Protein AF-A0A6B2UK46-F1 (afdb_monomer_lite)

pLDDT: mean 79.14, std 13.03, range [40.75, 96.12]

Secondary structure (DSSP, 8-state):
---HHHHHHHHHHHHHHT--S--HHHHHHHHHHHHHHHHHHHHHHHHHHHHS-TTTHHHHHHHHHHHHHHHHHHHHTT-HHHHHHHHHHHHHHHHHHH---SS-HHHHHHHHHHHHHHHHHHHHHSPPTTTT-----HHHHHHHHHHHHHHHHHHHHHTTTSTTHHHHHHHHHHHHHHHHHHHHSS--S--

Radius of gyration: 19.61 Å; chains: 1; bounding box: 44×46×50 Å

Structure (mmCIF, N/CA/C/O backbone):
data_AF-A0A6B2UK46-F1
#
_entry.id   AF-A0A6B2UK46-F1
#
loop_
_atom_site.group_PDB
_atom_site.id
_atom_site.type_symbol
_atom_site.label_atom_id
_atom_site.label_alt_id
_atom_site.label_comp_id
_atom_site.label_asym_id
_atom_site.label_entity_id
_atom_site.label_seq_id
_atom_site.pdbx_PDB_ins_code
_atom_site.Cartn_x
_atom_site.Cartn_y
_atom_site.Cartn_z
_atom_site.occupancy
_atom_site.B_iso_or_equiv
_atom_site.auth_seq_id
_atom_site.auth_comp_id
_atom_site.auth_asym_id
_atom_site.auth_atom_id
_atom_site.pdbx_PDB_model_num
ATOM 1 N N . GLN A 1 1 ? -22.834 8.552 5.751 1.00 53.78 1 GLN A N 1
ATOM 2 C CA . GLN A 1 1 ? -21.661 8.308 6.618 1.00 53.78 1 GLN A CA 1
ATOM 3 C C . GLN A 1 1 ? -20.692 7.397 5.877 1.00 53.78 1 GLN A C 1
ATOM 5 O O . GLN A 1 1 ? -21.186 6.552 5.133 1.00 53.78 1 GLN A O 1
ATOM 10 N N . PRO A 1 2 ? -19.362 7.569 5.995 1.00 56.41 2 PRO A N 1
ATOM 11 C CA . PRO A 1 2 ? -18.418 6.635 5.388 1.00 56.41 2 PRO A CA 1
ATOM 12 C C . PRO A 1 2 ? -18.598 5.254 6.036 1.00 56.41 2 PRO A C 1
ATOM 14 O O . PRO A 1 2 ? -18.245 5.054 7.193 1.00 56.41 2 PRO A O 1
ATOM 17 N N . GLY A 1 3 ? -19.229 4.333 5.306 1.00 78.81 3 GLY A N 1
ATOM 18 C CA . GLY A 1 3 ? -19.495 2.965 5.756 1.00 78.81 3 GLY A CA 1
ATOM 19 C C . GLY A 1 3 ? -18.403 1.984 5.329 1.00 78.81 3 GLY A C 1
ATOM 20 O O . GLY A 1 3 ? -17.397 2.367 4.727 1.00 78.81 3 GLY A O 1
ATOM 21 N N . LEU A 1 4 ? -18.634 0.692 5.574 1.00 83.38 4 LEU A N 1
ATOM 22 C CA . LEU A 1 4 ? -17.722 -0.409 5.221 1.00 83.38 4 LEU A CA 1
ATOM 23 C C . LEU A 1 4 ? -17.276 -0.403 3.745 1.00 83.38 4 LEU A C 1
ATOM 25 O O . LEU A 1 4 ? -16.164 -0.832 3.441 1.00 83.38 4 LEU A O 1
ATOM 29 N N . GLY A 1 5 ? -18.084 0.161 2.839 1.00 85.75 5 GLY A N 1
ATOM 30 C CA . GLY A 1 5 ? -17.724 0.338 1.428 1.00 85.75 5 GLY A CA 1
ATOM 31 C C . GLY A 1 5 ? -16.449 1.161 1.203 1.00 85.75 5 GLY A C 1
ATOM 32 O O . GLY A 1 5 ? -15.694 0.861 0.284 1.00 85.75 5 GLY A O 1
ATOM 33 N N . VAL A 1 6 ? -16.144 2.137 2.068 1.00 88.50 6 VAL A N 1
ATOM 34 C CA . VAL A 1 6 ? -14.893 2.914 1.980 1.00 88.50 6 VAL A CA 1
ATOM 35 C C . VAL A 1 6 ? -13.686 2.038 2.315 1.00 88.50 6 VAL A C 1
ATOM 37 O O . VAL A 1 6 ? -12.663 2.119 1.642 1.00 88.50 6 VAL A O 1
ATOM 40 N N . MET A 1 7 ? -13.803 1.166 3.321 1.00 88.38 7 MET A N 1
ATOM 41 C CA . MET A 1 7 ? -12.724 0.242 3.688 1.00 88.38 7 MET A CA 1
ATOM 42 C C . MET A 1 7 ? -12.476 -0.782 2.579 1.00 88.38 7 MET A C 1
ATOM 44 O O . MET A 1 7 ? -11.325 -1.026 2.228 1.00 88.38 7 MET A O 1
ATOM 48 N N . ALA A 1 8 ? -13.541 -1.312 1.973 1.00 89.56 8 ALA A N 1
ATOM 49 C CA . ALA A 1 8 ? -13.427 -2.195 0.815 1.00 89.56 8 ALA A CA 1
ATOM 50 C C . ALA A 1 8 ? -12.784 -1.489 -0.390 1.00 89.56 8 ALA A C 1
ATOM 52 O O . ALA A 1 8 ? -11.873 -2.034 -1.012 1.00 89.56 8 ALA A O 1
ATOM 53 N N . ALA A 1 9 ? -13.178 -0.246 -0.679 1.00 89.25 9 ALA A N 1
ATOM 54 C CA . ALA A 1 9 ? -12.561 0.544 -1.740 1.00 89.25 9 ALA A CA 1
ATOM 55 C C . ALA A 1 9 ? -11.068 0.808 -1.477 1.00 89.25 9 ALA A C 1
ATOM 57 O O . ALA A 1 9 ? -10.262 0.672 -2.394 1.00 89.25 9 ALA A O 1
ATOM 58 N N . LEU A 1 10 ? -10.680 1.122 -0.235 1.00 89.50 10 LEU A N 1
ATOM 59 C CA . LEU A 1 10 ? -9.274 1.294 0.154 1.00 89.50 10 LEU A CA 1
ATOM 60 C C . LEU A 1 10 ? -8.471 -0.002 0.013 1.00 89.50 10 LEU A C 1
ATOM 62 O O . LEU A 1 10 ? -7.345 0.033 -0.479 1.00 89.50 10 LEU A O 1
ATOM 66 N N . GLY A 1 11 ? -9.050 -1.137 0.412 1.00 87.25 11 GLY A N 1
ATOM 67 C CA . GLY A 1 11 ? -8.445 -2.457 0.232 1.00 87.25 11 GLY A CA 1
ATOM 68 C C . GLY A 1 11 ? -8.170 -2.769 -1.233 1.00 87.25 11 GLY A C 1
ATOM 69 O O . GLY A 1 11 ? -7.059 -3.164 -1.583 1.00 87.25 11 GLY A O 1
ATOM 70 N N . GLY A 1 12 ? -9.153 -2.505 -2.096 1.00 88.56 12 GLY A N 1
ATOM 71 C CA . GLY A 1 12 ? -8.988 -2.604 -3.542 1.00 88.56 12 GLY A CA 1
ATOM 72 C C . GLY A 1 12 ? -7.906 -1.649 -4.055 1.00 88.56 12 GLY A C 1
ATOM 73 O O . GLY A 1 12 ? -6.914 -2.077 -4.628 1.00 88.56 12 GLY A O 1
ATOM 74 N N . LEU A 1 13 ? -8.025 -0.350 -3.794 1.00 90.69 13 LEU A N 1
ATOM 75 C CA . LEU A 1 13 ? -7.064 0.651 -4.268 1.00 90.69 13 LEU A CA 1
ATOM 76 C C . LEU A 1 13 ? -5.613 0.289 -3.916 1.00 90.69 13 LEU A C 1
ATOM 78 O O . LEU A 1 13 ? -4.726 0.351 -4.763 1.00 90.69 13 LEU A O 1
ATOM 82 N N . LEU A 1 14 ? -5.373 -0.118 -2.672 1.00 84.12 14 LEU A N 1
ATOM 83 C CA . LEU A 1 14 ? -4.037 -0.463 -2.208 1.00 84.12 14 LEU A CA 1
ATOM 84 C C . LEU A 1 14 ? -3.528 -1.781 -2.797 1.00 84.12 14 LEU A C 1
ATOM 86 O O . LEU A 1 14 ? -2.337 -1.895 -3.087 1.00 84.12 14 LEU A O 1
ATOM 90 N N . ALA A 1 15 ? -4.402 -2.763 -3.017 1.00 84.94 15 ALA A N 1
ATOM 91 C CA . ALA A 1 15 ? -4.032 -3.965 -3.753 1.00 84.94 15 ALA A CA 1
ATOM 92 C C . ALA A 1 15 ? -3.687 -3.637 -5.217 1.00 84.94 15 ALA A C 1
ATOM 94 O O . ALA A 1 15 ? -2.672 -4.118 -5.708 1.00 84.94 15 ALA A O 1
ATOM 95 N N . ALA A 1 16 ? -4.444 -2.754 -5.877 1.00 84.81 16 ALA A N 1
ATOM 96 C CA . ALA A 1 16 ? -4.150 -2.301 -7.239 1.00 84.81 16 ALA A CA 1
ATOM 97 C C . ALA A 1 16 ? -2.796 -1.579 -7.336 1.00 84.81 16 ALA A C 1
ATOM 99 O O . ALA A 1 16 ? -2.034 -1.828 -8.262 1.00 84.81 16 ALA A O 1
ATOM 100 N N . ILE A 1 17 ? -2.459 -0.723 -6.364 1.00 81.88 17 ILE A N 1
ATOM 101 C CA . ILE A 1 17 ? -1.157 -0.031 -6.316 1.00 81.88 17 ILE A CA 1
ATOM 102 C C . ILE A 1 17 ? 0.006 -1.024 -6.172 1.00 81.88 17 ILE A C 1
ATOM 104 O O . ILE A 1 17 ? 1.080 -0.814 -6.734 1.00 81.88 17 ILE A O 1
ATOM 108 N N . ASN A 1 18 ? -0.204 -2.113 -5.430 1.00 79.94 18 ASN A N 1
ATOM 109 C CA . ASN A 1 18 ? 0.791 -3.171 -5.262 1.00 79.94 18 ASN A CA 1
ATOM 110 C C . ASN A 1 18 ? 0.834 -4.153 -6.449 1.00 79.94 18 ASN A C 1
ATOM 112 O O . ASN A 1 18 ? 1.706 -5.029 -6.493 1.00 79.94 18 ASN A O 1
ATOM 116 N N . ASP A 1 19 ? -0.071 -4.022 -7.422 1.00 77.69 19 ASP A N 1
ATOM 117 C CA . ASP A 1 19 ? -0.130 -4.907 -8.576 1.00 77.69 19 ASP A CA 1
ATOM 118 C C . ASP A 1 19 ? 0.968 -4.570 -9.595 1.00 77.69 19 ASP A C 1
ATOM 120 O O . ASP A 1 19 ? 0.824 -3.710 -10.461 1.00 77.69 19 ASP A O 1
ATOM 124 N N . ARG A 1 20 ? 2.115 -5.249 -9.472 1.00 69.56 20 ARG A N 1
ATOM 125 C CA . ARG A 1 20 ? 3.230 -5.140 -10.424 1.00 69.56 20 ARG A CA 1
ATOM 126 C C . ARG A 1 20 ? 3.163 -6.250 -11.493 1.00 69.56 20 ARG A C 1
ATOM 128 O O . ARG A 1 20 ? 2.835 -7.401 -11.151 1.00 69.56 20 ARG A O 1
ATOM 135 N N . PRO A 1 21 ? 3.523 -5.953 -12.761 1.00 60.16 21 PRO A N 1
ATOM 136 C CA . PRO A 1 21 ? 3.598 -6.955 -13.825 1.00 60.16 21 PRO A CA 1
ATOM 137 C C . PRO A 1 21 ? 4.622 -8.047 -13.475 1.00 60.16 21 PRO A C 1
ATOM 139 O O . PRO A 1 21 ? 5.703 -7.769 -12.955 1.00 60.16 21 PRO A O 1
ATOM 142 N N . GLY A 1 22 ? 4.255 -9.312 -13.694 1.00 60.97 22 GLY A N 1
ATOM 143 C CA . GLY A 1 22 ? 5.059 -10.475 -13.314 1.00 60.97 22 GLY A CA 1
ATOM 144 C C . GLY A 1 22 ? 4.260 -11.781 -13.315 1.00 60.97 22 GLY A C 1
ATOM 145 O O . GLY A 1 22 ? 3.040 -11.780 -13.478 1.00 60.97 22 GLY A O 1
ATOM 146 N N . SER A 1 23 ? 4.949 -12.910 -13.121 1.00 58.78 23 SER A N 1
ATOM 147 C CA . SER A 1 23 ? 4.332 -14.245 -13.170 1.00 58.78 23 SER A CA 1
ATOM 148 C C . SER A 1 23 ? 3.193 -14.423 -12.149 1.00 58.78 23 SER A C 1
ATOM 150 O O . SER A 1 23 ? 3.275 -13.941 -11.016 1.00 58.78 23 SER A O 1
ATOM 152 N N . ARG A 1 24 ? 2.164 -15.215 -12.487 1.00 59.91 24 ARG A N 1
ATOM 153 C CA . ARG A 1 24 ? 1.040 -15.533 -11.576 1.00 59.91 24 ARG A CA 1
ATOM 154 C C . ARG A 1 24 ? 1.484 -16.104 -10.220 1.00 59.91 24 ARG A C 1
ATOM 156 O O . ARG A 1 24 ? 0.820 -15.892 -9.212 1.00 59.91 24 ARG A O 1
ATOM 163 N N . ARG A 1 25 ? 2.616 -16.818 -10.167 1.00 59.31 25 ARG A N 1
ATOM 164 C CA . ARG A 1 25 ? 3.148 -17.382 -8.912 1.00 59.31 25 ARG A CA 1
ATOM 165 C C . ARG A 1 25 ? 3.714 -16.317 -7.979 1.00 59.31 25 ARG A C 1
ATOM 167 O O . ARG A 1 25 ? 3.556 -16.426 -6.768 1.00 59.31 25 ARG A O 1
ATOM 174 N N . THR A 1 26 ? 4.354 -15.288 -8.527 1.00 64.50 26 THR A N 1
ATOM 175 C CA . THR A 1 26 ? 4.891 -14.177 -7.732 1.00 64.50 26 THR A CA 1
ATOM 176 C C . THR A 1 26 ? 3.808 -13.163 -7.367 1.00 64.50 26 THR A C 1
ATOM 178 O O . THR A 1 26 ? 3.943 -12.489 -6.350 1.00 64.50 26 THR A O 1
ATOM 181 N N . ALA A 1 27 ? 2.710 -13.109 -8.128 1.00 66.62 27 ALA A N 1
ATOM 182 C CA . ALA A 1 27 ? 1.539 -12.278 -7.853 1.00 66.62 27 ALA A CA 1
ATOM 183 C C . ALA A 1 27 ? 0.930 -12.525 -6.465 1.00 66.62 27 ALA A C 1
ATOM 185 O O . ALA A 1 27 ? 0.684 -11.573 -5.732 1.00 66.62 27 ALA A O 1
ATOM 186 N N . GLY A 1 28 ? 0.740 -13.792 -6.077 1.00 69.31 28 GLY A N 1
ATOM 187 C CA . GLY A 1 28 ? 0.096 -14.145 -4.806 1.00 69.31 28 GLY A CA 1
ATOM 188 C C . GLY A 1 28 ? 0.853 -13.633 -3.578 1.00 69.31 28 GLY A C 1
ATOM 189 O O . GLY A 1 28 ? 0.259 -13.010 -2.705 1.00 69.31 28 GLY A O 1
ATOM 190 N N . LEU A 1 29 ? 2.175 -13.821 -3.538 1.00 70.12 29 LEU A N 1
ATOM 191 C CA . LEU A 1 29 ? 3.022 -13.302 -2.457 1.00 70.12 29 LEU A CA 1
ATOM 192 C C . LEU A 1 29 ? 3.134 -11.771 -2.491 1.00 70.12 29 LEU A C 1
ATOM 194 O O . LEU A 1 29 ? 3.110 -11.14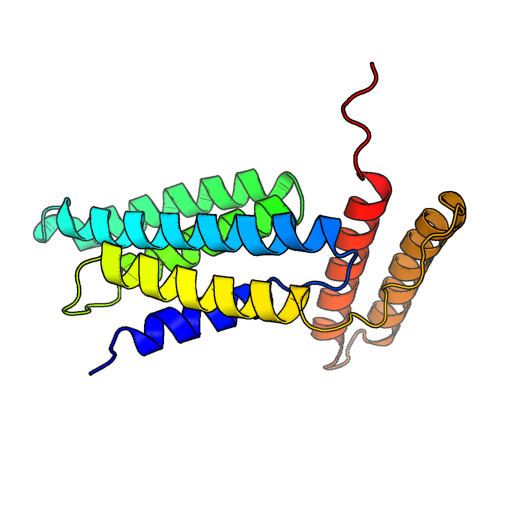0 -1.441 1.00 70.12 29 LEU A O 1
ATOM 198 N N . ARG A 1 30 ? 3.214 -11.167 -3.683 1.00 70.75 30 ARG A N 1
ATOM 199 C CA . ARG A 1 30 ? 3.360 -9.709 -3.845 1.00 70.75 30 ARG A CA 1
ATOM 200 C C . ARG A 1 30 ? 2.100 -8.919 -3.525 1.00 70.75 30 ARG A C 1
ATOM 202 O O . ARG A 1 30 ? 2.217 -7.799 -3.060 1.00 70.75 30 ARG A O 1
ATOM 209 N N . LEU A 1 31 ? 0.923 -9.480 -3.779 1.00 76.50 31 LEU A N 1
ATOM 210 C CA . LEU A 1 31 ? -0.361 -8.838 -3.487 1.00 76.50 31 LEU A CA 1
ATOM 211 C C . LEU A 1 31 ? -0.902 -9.255 -2.123 1.00 76.50 31 LEU A C 1
ATOM 213 O O . LEU A 1 31 ? -1.352 -8.419 -1.344 1.00 76.50 31 LEU A O 1
ATOM 217 N N . GLY A 1 32 ? -0.838 -10.553 -1.824 1.00 78.81 32 GLY A N 1
ATOM 218 C CA . GLY A 1 32 ? -1.395 -11.122 -0.604 1.00 78.81 32 GLY A CA 1
ATOM 219 C C . GLY A 1 32 ? -0.635 -10.690 0.643 1.00 78.81 32 GLY A C 1
ATOM 220 O O . GLY A 1 32 ? -1.269 -10.338 1.634 1.00 78.81 32 GLY A O 1
ATOM 221 N N . ALA A 1 33 ? 0.703 -10.657 0.607 1.00 83.25 33 ALA A N 1
ATOM 222 C CA . ALA A 1 33 ? 1.472 -10.292 1.796 1.00 83.25 33 ALA A CA 1
ATOM 223 C C . ALA A 1 33 ? 1.244 -8.826 2.215 1.00 83.25 33 ALA A C 1
ATOM 225 O O . ALA A 1 33 ? 0.907 -8.616 3.381 1.00 83.25 33 ALA A O 1
ATOM 226 N N . PRO A 1 34 ? 1.303 -7.817 1.318 1.00 82.81 34 PRO A N 1
ATOM 227 C CA . PRO A 1 34 ? 0.924 -6.451 1.675 1.00 82.81 34 PRO A CA 1
ATOM 228 C C . PRO A 1 34 ? -0.544 -6.329 2.090 1.00 82.81 34 PRO A C 1
ATOM 230 O O . PRO A 1 34 ? -0.838 -5.610 3.039 1.00 82.81 34 PRO A O 1
ATOM 233 N N . ALA A 1 35 ? -1.475 -7.047 1.453 1.00 85.62 35 ALA A N 1
ATOM 234 C CA . ALA A 1 35 ? -2.888 -7.007 1.840 1.00 85.62 35 ALA A CA 1
ATOM 235 C C . ALA A 1 35 ? -3.126 -7.522 3.275 1.00 85.62 35 ALA A C 1
ATOM 237 O O . ALA A 1 35 ? -3.831 -6.883 4.062 1.00 85.62 35 ALA A O 1
ATOM 238 N N . LEU A 1 36 ? -2.496 -8.640 3.648 1.00 85.50 36 LEU A N 1
ATOM 239 C CA . LEU A 1 36 ? -2.539 -9.166 5.016 1.00 85.50 36 LEU A CA 1
ATOM 240 C C . LEU A 1 36 ? -1.871 -8.201 5.996 1.00 85.50 36 LEU A C 1
ATOM 242 O O . LEU A 1 36 ? -2.440 -7.886 7.038 1.00 85.50 36 LEU A O 1
ATOM 246 N N . ALA A 1 37 ? -0.711 -7.664 5.624 1.00 86.25 37 ALA A N 1
ATOM 247 C CA . ALA A 1 37 ? 0.009 -6.688 6.424 1.00 86.25 37 ALA A CA 1
ATOM 248 C C . ALA A 1 37 ? -0.818 -5.410 6.662 1.00 86.25 37 ALA A C 1
ATOM 250 O O . ALA A 1 37 ? -0.886 -4.915 7.784 1.00 86.25 37 ALA A O 1
ATOM 251 N N . GLY A 1 38 ? -1.525 -4.926 5.639 1.00 85.12 38 GLY A N 1
ATOM 252 C CA . GLY A 1 38 ? -2.462 -3.811 5.750 1.00 85.12 38 GLY A CA 1
ATOM 253 C C . GLY A 1 38 ? -3.663 -4.121 6.649 1.00 85.12 38 GLY A C 1
ATOM 254 O O . GLY A 1 38 ? -4.123 -3.270 7.403 1.00 85.12 38 GLY A O 1
ATOM 255 N N . THR A 1 39 ? -4.143 -5.363 6.641 1.00 87.12 39 THR A N 1
ATOM 256 C CA . THR A 1 39 ? -5.205 -5.803 7.558 1.00 87.12 39 THR A CA 1
ATOM 257 C C . THR A 1 39 ? -4.710 -5.782 9.009 1.00 87.12 39 THR A C 1
ATOM 259 O O . THR A 1 39 ? -5.398 -5.267 9.892 1.00 87.12 39 THR A O 1
ATOM 262 N N . CYS A 1 40 ? -3.487 -6.266 9.256 1.00 87.50 40 CYS A N 1
ATOM 263 C CA . CYS A 1 40 ? -2.841 -6.198 10.567 1.00 87.50 40 CYS A CA 1
ATOM 264 C C . CYS A 1 40 ? -2.606 -4.754 11.022 1.00 87.50 40 CYS A C 1
ATOM 266 O O . CYS A 1 40 ? -2.918 -4.431 12.164 1.00 87.50 40 CYS A O 1
ATOM 268 N N . GLY A 1 41 ? -2.107 -3.878 10.145 1.00 86.88 41 GLY A N 1
ATOM 269 C CA . GLY A 1 41 ? -1.915 -2.462 10.459 1.00 86.88 41 GLY A CA 1
ATOM 270 C C . GLY A 1 41 ? -3.226 -1.790 10.863 1.00 86.88 41 GLY A C 1
ATOM 271 O O . GLY A 1 41 ? -3.291 -1.123 11.892 1.00 86.88 41 GLY A O 1
ATOM 272 N N . LEU A 1 42 ? -4.314 -2.057 10.139 1.00 88.06 42 LEU A N 1
ATOM 273 C CA . LEU A 1 42 ? -5.629 -1.508 10.468 1.00 88.06 42 LEU A CA 1
ATOM 274 C C . LEU A 1 42 ? -6.129 -1.955 11.853 1.00 88.06 42 LEU A C 1
ATOM 276 O O . LEU A 1 42 ? -6.623 -1.129 12.623 1.00 88.06 42 LEU A O 1
ATOM 280 N N . LEU A 1 43 ? -5.939 -3.233 12.200 1.00 87.38 43 LEU A N 1
ATOM 281 C CA . LEU A 1 43 ? -6.250 -3.762 13.533 1.00 87.38 43 LEU A CA 1
ATOM 282 C C . LEU A 1 43 ? -5.368 -3.148 14.625 1.00 87.38 43 LEU A C 1
ATOM 284 O O . LEU A 1 43 ? -5.881 -2.810 15.688 1.00 87.38 43 LEU A O 1
ATOM 288 N N . LEU A 1 44 ? -4.070 -2.968 14.366 1.00 86.44 44 LEU A N 1
ATOM 289 C CA . LEU A 1 44 ? -3.143 -2.327 15.301 1.00 86.44 44 LEU A CA 1
ATOM 290 C C . LEU A 1 44 ? -3.541 -0.874 15.569 1.00 86.44 44 LEU A C 1
ATOM 292 O O . LEU A 1 44 ? -3.585 -0.462 16.724 1.00 86.44 44 LEU A O 1
ATOM 296 N N . GLY A 1 45 ? -3.888 -0.115 14.528 1.00 85.25 45 GLY A N 1
ATOM 297 C CA . GLY A 1 45 ? -4.326 1.275 14.658 1.00 85.25 45 GLY A CA 1
ATOM 298 C C . GLY A 1 45 ? -5.623 1.408 15.455 1.00 85.25 45 GLY A C 1
ATOM 299 O O . GLY A 1 45 ? -5.707 2.233 16.362 1.00 85.25 45 GLY A O 1
ATOM 300 N N . SER A 1 46 ? -6.617 0.563 15.160 1.00 85.69 46 SER A N 1
ATOM 301 C CA . SER A 1 46 ? -7.890 0.548 15.895 1.00 85.69 46 SER A CA 1
ATOM 302 C C . SER A 1 46 ? -7.764 -0.013 17.318 1.00 85.69 46 SER A C 1
ATOM 304 O O . SER A 1 46 ? -8.488 0.407 18.214 1.00 85.69 46 SER A O 1
ATOM 306 N N . GLY A 1 47 ? -6.848 -0.955 17.550 1.00 81.62 47 GLY A N 1
ATOM 307 C CA . GLY A 1 47 ? -6.548 -1.475 18.883 1.00 81.62 47 GLY A CA 1
ATOM 308 C C . GLY A 1 47 ? -5.800 -0.458 19.743 1.00 81.62 47 GLY A C 1
ATOM 309 O O . GLY A 1 47 ? -6.125 -0.291 20.914 1.00 81.62 47 GLY A O 1
ATOM 310 N N . ALA A 1 48 ? -4.845 0.272 19.163 1.00 81.81 48 ALA A N 1
ATOM 311 C CA . ALA A 1 48 ? -4.090 1.305 19.865 1.00 81.81 48 ALA A CA 1
ATOM 312 C C . ALA A 1 48 ? -5.007 2.410 20.405 1.00 81.81 48 ALA A C 1
ATOM 314 O O . ALA A 1 48 ? -4.839 2.828 21.545 1.00 81.81 48 ALA A O 1
ATOM 315 N N . THR A 1 49 ? -6.009 2.842 19.638 1.00 78.94 49 THR A N 1
ATOM 316 C CA . THR A 1 49 ? -6.991 3.834 20.105 1.00 78.94 49 THR A CA 1
ATOM 317 C C . THR A 1 49 ? -7.944 3.285 21.164 1.00 78.94 49 THR A C 1
ATOM 319 O O . THR A 1 49 ? -8.315 4.023 22.071 1.00 78.94 49 THR A O 1
ATOM 322 N N . ALA A 1 50 ? -8.305 2.000 21.096 1.00 79.38 50 ALA A N 1
ATOM 323 C CA . ALA A 1 50 ? -9.154 1.357 22.099 1.00 79.38 50 ALA A CA 1
ATOM 324 C C . ALA A 1 50 ? -8.436 1.113 23.442 1.00 79.38 50 ALA A C 1
ATOM 326 O O . ALA A 1 50 ? -9.069 1.159 24.494 1.00 79.38 50 ALA A O 1
ATOM 327 N N . LEU A 1 51 ? -7.127 0.840 23.410 1.00 79.38 51 LEU A N 1
ATOM 328 C CA . LEU A 1 51 ? -6.330 0.484 24.590 1.00 79.38 51 LEU A CA 1
ATOM 329 C C . LEU A 1 51 ? -5.662 1.692 25.265 1.00 79.38 51 LEU A C 1
ATOM 331 O O . LEU A 1 51 ? -5.368 1.632 26.458 1.00 79.38 51 LEU A O 1
ATOM 335 N N . LEU A 1 52 ? -5.398 2.781 24.533 1.00 78.06 52 LEU A N 1
ATOM 336 C CA . LEU A 1 52 ? -4.745 3.963 25.098 1.00 78.06 52 LEU A CA 1
ATOM 337 C C . LEU A 1 52 ? -5.728 4.895 25.820 1.00 78.06 52 LEU A C 1
ATOM 339 O O . LEU A 1 52 ? -6.761 5.263 25.252 1.00 78.06 52 LEU A O 1
ATOM 343 N N . PRO A 1 53 ? -5.344 5.419 27.001 1.00 77.56 53 PRO A N 1
ATOM 344 C CA . PRO A 1 53 ? -6.068 6.502 27.654 1.00 77.56 53 PRO A CA 1
ATOM 345 C C . PRO A 1 53 ? -6.206 7.715 26.728 1.00 77.56 53 PRO A C 1
ATOM 347 O O . PRO A 1 53 ? -5.211 8.202 26.189 1.00 77.56 53 PRO A O 1
ATOM 350 N N . HIS A 1 54 ? -7.426 8.240 26.591 1.00 76.25 54 HIS A N 1
ATOM 351 C CA . HIS A 1 54 ? -7.755 9.375 25.715 1.00 76.25 54 HIS A CA 1
ATOM 352 C C . HIS A 1 54 ? -6.850 10.602 25.925 1.00 76.25 54 HIS A C 1
ATOM 354 O O . HIS A 1 54 ? -6.521 11.299 24.971 1.00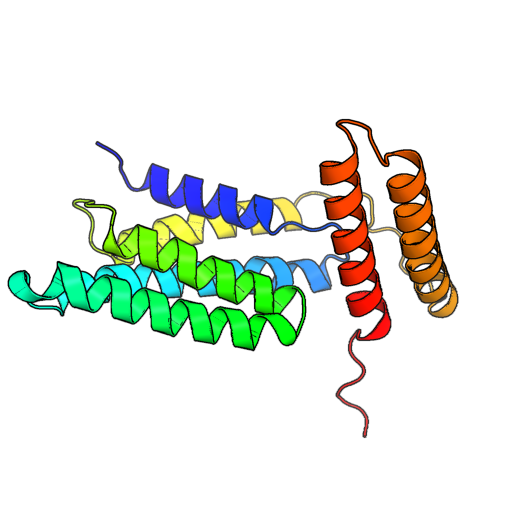 76.25 54 HIS A O 1
ATOM 360 N N . SER A 1 55 ? -6.391 10.837 27.156 1.00 77.44 55 SER A N 1
ATOM 361 C CA . SER A 1 55 ? -5.485 11.937 27.505 1.00 77.44 55 SER A CA 1
ATOM 362 C C . SER A 1 55 ? -4.060 11.774 26.963 1.00 77.44 55 SER A C 1
ATOM 364 O O . SER A 1 55 ? -3.370 12.769 26.757 1.00 77.44 55 SER A O 1
ATOM 366 N N . ALA A 1 56 ? -3.610 10.541 26.718 1.00 77.12 56 ALA A N 1
ATOM 367 C CA . ALA A 1 56 ? -2.248 10.234 26.283 1.00 77.12 56 ALA A CA 1
ATOM 368 C C . ALA A 1 56 ? -2.152 9.884 24.784 1.00 77.12 56 ALA A C 1
ATOM 370 O O . ALA A 1 56 ? -1.052 9.839 24.226 1.00 77.12 56 ALA A O 1
ATOM 371 N N . GLN A 1 57 ? -3.294 9.688 24.114 1.00 79.50 57 GLN A N 1
ATOM 372 C CA . GLN A 1 57 ? -3.383 9.415 22.675 1.00 79.50 57 GLN A CA 1
ATOM 373 C C . GLN A 1 57 ? -2.603 10.411 21.794 1.00 79.50 57 GLN A C 1
ATOM 375 O O . GLN A 1 57 ? -1.878 9.935 20.918 1.00 79.50 57 GLN A O 1
ATOM 380 N N . PRO A 1 58 ? -2.639 11.744 22.022 1.00 80.81 58 PRO A N 1
ATOM 381 C CA . PRO A 1 58 ? -1.935 12.706 21.166 1.00 80.81 58 PRO A CA 1
ATOM 382 C C . PRO A 1 58 ? -0.414 12.517 21.113 1.00 80.81 58 PRO A C 1
ATOM 384 O O . PRO A 1 58 ? 0.210 12.907 20.132 1.00 80.81 58 PRO A O 1
ATOM 387 N N . PHE A 1 59 ? 0.185 11.916 22.144 1.00 84.06 59 PHE A N 1
ATOM 388 C CA . PHE A 1 59 ? 1.634 11.716 22.238 1.00 84.06 59 PHE A CA 1
ATOM 389 C C . PHE A 1 59 ? 2.044 10.279 21.909 1.00 84.06 59 PHE A C 1
ATOM 391 O O . PHE A 1 59 ? 3.035 10.051 21.214 1.00 84.06 59 PHE A O 1
ATOM 398 N N . LEU A 1 60 ? 1.267 9.298 22.371 1.00 83.75 60 LEU A N 1
A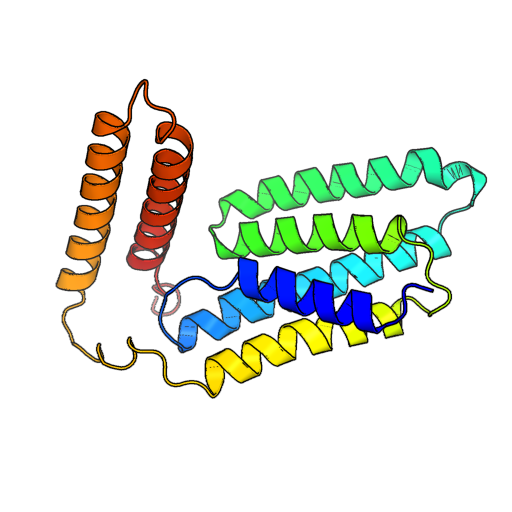TOM 399 C CA . LEU A 1 60 ? 1.590 7.886 22.188 1.00 83.75 60 LEU A CA 1
ATOM 400 C C . LEU A 1 60 ? 1.319 7.393 20.760 1.00 83.75 60 LEU A C 1
ATOM 402 O O . LEU A 1 60 ? 2.086 6.576 20.260 1.00 83.75 60 LEU A O 1
ATOM 406 N N . LEU A 1 61 ? 0.279 7.884 20.075 1.00 84.00 61 LEU A N 1
ATOM 407 C CA . LEU A 1 61 ? -0.011 7.473 18.693 1.00 84.00 61 LEU A CA 1
ATOM 408 C C . LEU A 1 61 ? 1.109 7.866 17.716 1.00 84.00 61 LEU A C 1
ATOM 410 O O . LEU A 1 61 ? 1.585 6.986 16.995 1.00 84.00 61 LEU A O 1
ATOM 414 N N . PRO A 1 62 ? 1.600 9.124 17.705 1.00 86.50 62 PRO A N 1
ATOM 415 C CA . PRO A 1 62 ? 2.766 9.485 16.906 1.00 86.50 62 PRO A CA 1
ATOM 416 C C . PRO A 1 62 ? 4.005 8.670 17.268 1.00 86.50 62 PRO A C 1
ATOM 418 O O . PRO A 1 62 ? 4.742 8.272 16.370 1.00 86.50 62 PRO A O 1
ATOM 421 N N . LEU A 1 63 ? 4.226 8.371 18.554 1.00 86.56 63 LEU A N 1
ATOM 422 C CA . LEU A 1 63 ? 5.357 7.550 18.989 1.00 86.56 63 LEU A CA 1
ATOM 423 C C . LEU A 1 63 ? 5.276 6.129 18.410 1.00 86.56 63 LEU A C 1
ATOM 425 O O . LEU A 1 63 ? 6.246 5.652 17.825 1.00 86.56 63 LEU A O 1
ATOM 429 N N . VAL A 1 64 ? 4.112 5.479 18.505 1.00 86.00 64 VAL A N 1
ATOM 430 C CA . VAL A 1 64 ? 3.867 4.148 17.926 1.00 86.00 64 VAL A CA 1
ATOM 431 C C . VAL A 1 64 ? 4.082 4.171 16.415 1.00 86.00 64 VAL A C 1
ATOM 433 O O . VAL A 1 64 ? 4.813 3.331 15.892 1.00 86.00 64 VAL A O 1
ATOM 436 N N . LEU A 1 65 ? 3.515 5.158 15.715 1.00 86.38 65 LEU A N 1
ATOM 437 C CA . LEU A 1 65 ? 3.701 5.317 14.271 1.00 86.38 65 LEU A CA 1
ATOM 438 C C . LEU A 1 65 ? 5.163 5.581 13.901 1.00 86.38 65 LEU A C 1
ATOM 440 O O . LEU A 1 65 ? 5.620 5.089 12.876 1.00 86.38 65 LEU A O 1
ATOM 444 N N . THR A 1 66 ? 5.911 6.301 14.736 1.00 88.25 66 THR A N 1
ATOM 445 C CA . THR A 1 66 ? 7.340 6.564 14.518 1.00 88.25 66 THR A CA 1
ATOM 446 C C . THR A 1 66 ? 8.157 5.283 14.653 1.00 88.25 66 THR A C 1
ATOM 448 O O . THR A 1 66 ? 8.984 4.990 13.792 1.00 88.25 66 THR A O 1
ATOM 451 N N . VAL A 1 67 ? 7.896 4.476 15.686 1.00 87.12 67 VAL A N 1
ATOM 452 C CA . VAL A 1 67 ? 8.563 3.179 15.879 1.00 87.12 67 VAL A CA 1
ATOM 453 C C . VAL A 1 67 ? 8.233 2.224 14.731 1.00 87.12 67 VAL A C 1
ATOM 455 O O . VAL A 1 67 ? 9.138 1.631 14.149 1.00 87.12 67 VAL A O 1
ATOM 458 N N . LEU A 1 68 ? 6.958 2.122 14.343 1.00 86.06 68 LEU A N 1
ATOM 459 C CA . LEU A 1 68 ? 6.546 1.360 13.160 1.00 86.06 68 LEU A CA 1
ATOM 460 C C . LEU A 1 68 ? 7.196 1.892 11.878 1.00 86.06 68 LEU A C 1
ATOM 462 O O . LEU A 1 68 ? 7.616 1.101 11.039 1.00 86.06 68 LEU A O 1
ATOM 466 N N . GLY A 1 69 ? 7.328 3.214 11.764 1.00 85.06 69 GLY A N 1
ATOM 467 C CA . GLY A 1 69 ? 8.053 3.932 10.719 1.00 85.06 69 GLY A CA 1
ATOM 468 C C . GLY A 1 69 ? 9.476 3.427 10.548 1.00 85.06 69 GLY A C 1
ATOM 469 O O . GLY A 1 69 ? 9.882 3.014 9.462 1.00 85.06 69 GLY A O 1
ATOM 470 N N . LEU A 1 70 ? 10.213 3.417 11.655 1.00 85.25 70 LEU A N 1
ATOM 471 C CA . LEU A 1 70 ? 11.599 2.969 11.711 1.00 85.25 70 LEU A CA 1
ATOM 472 C C . LEU A 1 70 ? 11.729 1.481 11.382 1.00 85.25 70 LEU A C 1
ATOM 474 O O . LEU A 1 70 ? 12.590 1.107 10.588 1.00 85.25 70 LEU A O 1
ATOM 478 N N . LEU A 1 71 ? 10.853 0.636 11.934 1.00 84.69 71 LEU A N 1
ATOM 479 C CA . LEU A 1 71 ? 10.855 -0.802 11.657 1.00 84.69 71 LEU A CA 1
ATOM 480 C C . LEU A 1 71 ? 10.540 -1.094 10.187 1.00 84.69 71 LEU A C 1
ATOM 482 O O . LEU A 1 71 ? 11.244 -1.874 9.553 1.00 84.69 71 LEU A O 1
ATOM 486 N N . ALA A 1 72 ? 9.533 -0.437 9.614 1.00 82.50 72 ALA A N 1
ATOM 487 C CA . ALA A 1 72 ? 9.196 -0.566 8.199 1.00 82.50 72 ALA A CA 1
ATOM 488 C C . ALA A 1 72 ? 10.333 -0.071 7.291 1.00 82.50 72 ALA A C 1
ATOM 490 O O . ALA A 1 72 ? 10.626 -0.701 6.273 1.00 82.50 72 ALA A O 1
ATOM 491 N N . GLY A 1 73 ? 11.004 1.021 7.669 1.00 78.81 73 GLY A N 1
ATOM 492 C CA . GLY A 1 73 ? 12.193 1.520 6.979 1.00 78.81 73 GLY A CA 1
ATOM 493 C C . GLY A 1 73 ? 13.343 0.512 7.006 1.00 78.81 73 GLY A C 1
ATOM 494 O O . GLY A 1 73 ? 13.919 0.216 5.961 1.00 78.81 73 GLY A O 1
ATOM 495 N N . ALA A 1 74 ? 13.621 -0.088 8.166 1.00 82.25 74 ALA A N 1
ATOM 496 C CA . ALA A 1 74 ? 14.635 -1.133 8.305 1.00 82.25 74 ALA A CA 1
ATOM 497 C C . ALA A 1 74 ? 14.294 -2.379 7.469 1.00 82.25 74 ALA A C 1
ATOM 499 O O . ALA A 1 74 ? 15.152 -2.926 6.778 1.00 82.25 74 ALA A O 1
ATOM 500 N N . VAL A 1 75 ? 13.022 -2.793 7.479 1.00 78.19 75 VAL A N 1
ATOM 501 C CA . VAL A 1 75 ? 12.542 -3.955 6.722 1.00 78.19 75 VAL A CA 1
ATOM 502 C C . VAL A 1 75 ? 12.544 -3.697 5.207 1.00 78.19 75 VAL A C 1
ATOM 504 O O . VAL A 1 75 ? 12.729 -4.625 4.422 1.00 78.19 75 VAL A O 1
ATOM 507 N N . SER A 1 76 ? 12.428 -2.441 4.768 1.00 78.94 76 SER A N 1
ATOM 508 C CA . SER A 1 76 ? 12.429 -2.082 3.341 1.00 78.94 76 SER A CA 1
ATOM 509 C C . SER A 1 76 ? 13.739 -2.429 2.622 1.00 78.94 76 SER A C 1
ATOM 511 O O . SER A 1 76 ? 13.727 -2.624 1.409 1.00 78.94 76 SER A O 1
ATOM 513 N N . ALA A 1 77 ? 14.854 -2.577 3.346 1.00 76.44 77 ALA A N 1
ATOM 514 C CA . ALA A 1 77 ? 16.137 -2.985 2.769 1.00 76.44 77 ALA A CA 1
ATOM 515 C C . ALA A 1 77 ? 16.171 -4.457 2.302 1.00 76.44 77 ALA A C 1
ATOM 517 O O . ALA A 1 77 ? 17.054 -4.831 1.534 1.00 76.44 77 ALA A O 1
ATOM 518 N N . LEU A 1 78 ? 15.217 -5.296 2.732 1.00 76.25 78 LEU A N 1
ATOM 519 C CA . LEU A 1 78 ? 15.144 -6.720 2.364 1.00 76.25 78 LEU A CA 1
ATOM 520 C C . LEU A 1 78 ? 14.529 -6.970 0.976 1.00 76.25 78 LEU A C 1
ATOM 522 O O . LEU A 1 78 ? 14.442 -8.118 0.541 1.00 76.25 78 LEU A O 1
ATOM 526 N N . GLY A 1 79 ? 14.102 -5.914 0.283 1.00 75.56 79 GLY A N 1
ATOM 527 C CA . GLY A 1 79 ? 13.634 -5.974 -1.097 1.00 75.56 79 GLY A CA 1
ATOM 528 C C . GLY A 1 79 ? 12.203 -5.462 -1.297 1.00 75.56 79 GLY A C 1
ATOM 529 O O . GLY A 1 79 ? 11.532 -5.045 -0.345 1.00 75.56 79 GLY A O 1
ATOM 530 N N . PRO A 1 80 ? 11.695 -5.517 -2.541 1.00 73.50 80 PRO A N 1
ATOM 531 C CA . PRO A 1 80 ? 10.473 -4.811 -2.933 1.00 73.50 80 PRO A CA 1
ATOM 532 C C . PRO A 1 80 ? 9.216 -5.257 -2.173 1.00 73.50 80 PRO A C 1
ATOM 534 O O . PRO A 1 80 ? 8.363 -4.440 -1.831 1.00 73.50 80 PRO A O 1
ATOM 537 N N . VAL A 1 81 ? 9.108 -6.554 -1.865 1.00 76.56 81 VAL A N 1
ATOM 538 C CA . VAL A 1 81 ? 7.969 -7.112 -1.112 1.00 76.56 81 VAL A CA 1
ATOM 539 C C . VAL A 1 81 ? 7.987 -6.646 0.341 1.00 76.56 81 VAL A C 1
ATOM 541 O O . VAL A 1 81 ? 6.948 -6.278 0.887 1.00 76.56 81 VAL A O 1
ATOM 544 N N . ALA A 1 82 ? 9.169 -6.634 0.957 1.00 78.88 82 ALA A N 1
ATOM 545 C CA . ALA A 1 82 ? 9.354 -6.208 2.337 1.00 78.88 82 ALA A CA 1
ATOM 546 C C . ALA A 1 82 ? 9.038 -4.712 2.502 1.00 78.88 82 ALA A C 1
ATOM 548 O O . ALA A 1 82 ? 8.365 -4.319 3.456 1.00 78.88 82 ALA A O 1
ATOM 549 N N . SER A 1 83 ? 9.427 -3.898 1.516 1.00 80.56 83 SER A N 1
ATOM 550 C CA . SER A 1 83 ? 9.043 -2.487 1.449 1.00 80.56 83 SER A CA 1
ATOM 551 C C . SER A 1 83 ? 7.526 -2.303 1.331 1.00 80.56 83 SER A C 1
ATOM 553 O O . SER A 1 83 ? 6.938 -1.572 2.128 1.00 80.56 83 SER A O 1
ATOM 555 N N . GLY A 1 84 ? 6.874 -3.039 0.419 1.00 83.00 84 GLY A N 1
ATOM 556 C CA . GLY A 1 84 ? 5.416 -3.003 0.260 1.00 83.00 84 GLY A CA 1
ATOM 557 C C . GLY A 1 84 ? 4.672 -3.346 1.553 1.00 83.00 84 GLY A C 1
ATOM 558 O O . GLY A 1 84 ? 3.764 -2.621 1.947 1.00 83.00 84 GLY A O 1
ATOM 559 N N . ILE A 1 85 ? 5.103 -4.392 2.267 1.00 85.75 85 ILE A N 1
ATOM 560 C CA . ILE A 1 85 ? 4.571 -4.769 3.588 1.00 85.75 85 ILE A CA 1
ATOM 561 C C . ILE A 1 85 ? 4.704 -3.611 4.587 1.00 85.75 85 ILE A C 1
ATOM 563 O O . ILE A 1 85 ? 3.726 -3.258 5.246 1.00 85.75 85 ILE A O 1
ATOM 567 N N . GLY A 1 86 ? 5.891 -3.004 4.681 1.00 84.69 86 GLY A N 1
ATOM 568 C CA . GLY A 1 86 ? 6.163 -1.905 5.606 1.00 84.69 86 GLY A CA 1
ATOM 569 C C . GLY A 1 86 ? 5.260 -0.693 5.367 1.00 84.69 86 GLY A C 1
ATOM 570 O O . GLY A 1 86 ? 4.627 -0.196 6.302 1.00 84.69 86 GLY A O 1
ATOM 571 N N . THR A 1 87 ? 5.134 -0.257 4.110 1.00 87.00 87 THR A N 1
ATOM 572 C CA . THR A 1 87 ? 4.229 0.839 3.733 1.00 87.00 87 THR A CA 1
ATOM 573 C C . THR A 1 87 ? 2.778 0.496 4.054 1.00 87.00 87 THR A C 1
ATOM 575 O O . THR A 1 87 ? 2.058 1.332 4.602 1.00 87.00 87 THR A O 1
ATOM 578 N N . GLN A 1 88 ? 2.351 -0.739 3.776 1.00 89.56 88 GLN A N 1
ATOM 579 C CA . GLN A 1 88 ? 0.975 -1.156 4.011 1.00 89.56 88 GLN A CA 1
ATOM 580 C C . GLN A 1 88 ? 0.607 -1.137 5.486 1.00 89.56 88 GLN A C 1
ATOM 582 O O . GLN A 1 88 ? -0.447 -0.603 5.829 1.00 89.56 88 GLN A O 1
ATOM 587 N N . ILE A 1 89 ? 1.481 -1.645 6.357 1.00 89.12 89 ILE A N 1
ATOM 588 C CA . ILE A 1 89 ? 1.273 -1.606 7.807 1.00 89.12 89 ILE A CA 1
ATOM 589 C C . ILE A 1 89 ? 1.178 -0.155 8.279 1.00 89.12 89 ILE A C 1
ATOM 591 O O . ILE A 1 89 ? 0.219 0.193 8.961 1.00 89.12 89 ILE A O 1
ATOM 595 N N . LEU A 1 90 ? 2.121 0.707 7.896 1.00 88.50 90 LEU A N 1
ATOM 596 C CA . LEU A 1 90 ? 2.140 2.113 8.316 1.00 88.50 90 LEU A CA 1
ATOM 597 C C . LEU A 1 90 ? 0.867 2.864 7.931 1.00 88.50 90 LEU A C 1
ATOM 599 O O . LEU A 1 90 ? 0.197 3.440 8.789 1.00 88.50 90 LEU A O 1
ATOM 603 N N . VAL A 1 91 ? 0.526 2.837 6.640 1.00 90.31 91 VAL A N 1
ATOM 604 C CA . VAL A 1 91 ? -0.611 3.583 6.088 1.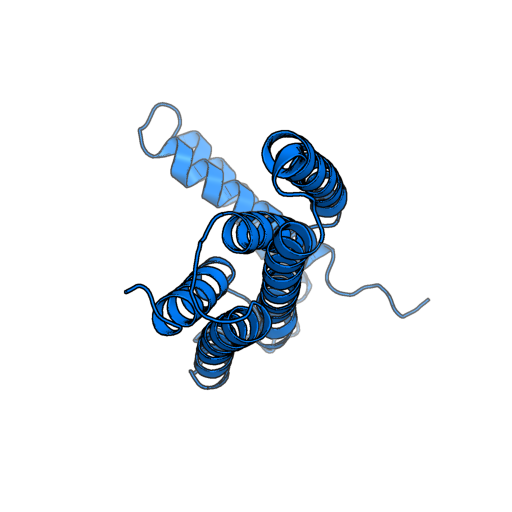00 90.31 91 VAL A CA 1
ATOM 605 C C . VAL A 1 91 ? -1.913 3.110 6.726 1.00 90.31 91 VAL A C 1
ATOM 607 O O . VAL A 1 91 ? -2.724 3.919 7.172 1.00 90.31 91 VAL A O 1
ATOM 610 N N . THR A 1 92 ? -2.110 1.797 6.822 1.00 90.06 92 THR A N 1
ATOM 611 C CA . THR A 1 92 ? -3.344 1.243 7.392 1.00 90.06 92 THR A CA 1
ATOM 612 C C . THR A 1 92 ? -3.425 1.399 8.907 1.00 90.06 92 THR A C 1
ATOM 614 O O . THR A 1 92 ? -4.527 1.594 9.412 1.00 90.06 92 THR A O 1
ATOM 617 N N . THR A 1 93 ? -2.298 1.419 9.629 1.00 90.19 93 THR A N 1
ATOM 618 C CA . THR A 1 93 ? -2.261 1.759 11.065 1.00 90.19 93 THR A CA 1
ATOM 619 C C . THR A 1 93 ? -2.699 3.199 11.292 1.00 90.19 93 THR A C 1
ATOM 621 O O . THR A 1 93 ? -3.553 3.455 12.141 1.00 90.19 93 THR A O 1
ATOM 624 N N . ALA A 1 94 ? -2.190 4.136 10.490 1.00 88.69 94 ALA A N 1
ATOM 625 C CA . ALA A 1 94 ? -2.608 5.533 10.555 1.00 88.69 94 ALA A CA 1
ATOM 626 C C . ALA A 1 94 ? -4.110 5.694 10.252 1.00 88.69 94 ALA A C 1
ATOM 628 O O . ALA A 1 94 ? -4.810 6.396 10.978 1.00 88.69 94 ALA A O 1
ATOM 629 N N . ILE A 1 95 ? -4.636 4.990 9.242 1.00 88.06 95 ILE A N 1
ATOM 630 C CA . ILE A 1 95 ? -6.077 4.978 8.921 1.00 88.06 95 ILE A CA 1
ATOM 631 C C . ILE A 1 95 ? -6.900 4.344 10.056 1.00 88.06 95 ILE A C 1
ATOM 633 O O . ILE A 1 95 ? -7.965 4.847 10.424 1.00 88.06 95 ILE A O 1
ATOM 637 N N . GLY A 1 96 ? -6.424 3.234 10.620 1.00 85.25 96 GLY A N 1
ATOM 638 C CA . GLY A 1 96 ? -7.072 2.519 11.718 1.00 85.25 96 GLY A CA 1
ATOM 639 C C . GLY A 1 96 ? -7.205 3.372 12.977 1.00 85.25 96 GLY A C 1
ATOM 640 O O . GLY A 1 96 ? -8.244 3.313 13.634 1.00 85.25 96 GLY A O 1
ATOM 641 N N . ALA A 1 97 ? -6.188 4.189 13.265 1.00 86.06 97 ALA A N 1
ATOM 642 C CA . ALA A 1 97 ? -6.153 5.089 14.411 1.00 86.06 97 ALA A CA 1
ATOM 643 C C . ALA A 1 97 ? -6.870 6.429 14.170 1.00 86.06 97 ALA A C 1
ATOM 645 O O . ALA A 1 97 ? -7.520 6.950 15.070 1.00 86.06 97 ALA A O 1
ATOM 646 N N . GLY A 1 98 ? -6.748 7.006 12.972 1.00 80.88 98 GLY A N 1
ATOM 647 C CA . GLY A 1 98 ? -7.210 8.368 12.686 1.00 80.88 98 GLY A CA 1
ATOM 648 C C . GLY A 1 98 ? -8.639 8.476 12.162 1.00 80.88 98 GLY A C 1
ATOM 649 O O . GLY A 1 98 ? -9.202 9.566 12.162 1.00 80.88 98 GLY A O 1
ATOM 650 N N . MET A 1 99 ? -9.235 7.377 11.690 1.00 80.31 99 MET A N 1
ATOM 651 C CA . MET A 1 99 ? -10.551 7.415 11.055 1.00 80.31 99 MET A CA 1
ATOM 652 C C . MET A 1 99 ? -11.645 6.954 12.038 1.00 80.31 99 MET A C 1
ATOM 65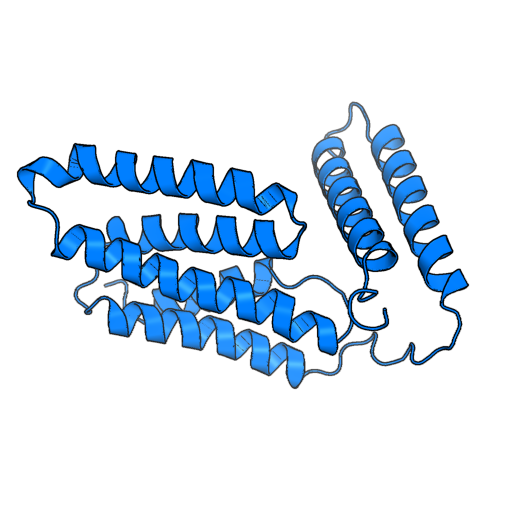4 O O . MET A 1 99 ? -11.703 5.757 12.351 1.00 80.31 99 MET A O 1
ATOM 658 N N . PRO A 1 100 ? -12.519 7.860 12.521 1.00 69.38 100 PRO A N 1
ATOM 659 C CA . PRO A 1 100 ? -13.627 7.503 13.397 1.00 69.38 100 PRO A CA 1
ATOM 660 C C . PRO A 1 100 ? -14.749 6.884 12.558 1.00 69.38 100 PRO A C 1
ATOM 662 O O . PRO A 1 100 ? -15.523 7.587 11.910 1.00 69.38 100 PRO A O 1
ATOM 665 N N . LEU A 1 101 ? -14.820 5.553 12.537 1.00 70.06 101 LEU A N 1
ATOM 666 C CA . LEU A 1 101 ? -15.985 4.834 12.022 1.00 70.06 101 LEU A CA 1
ATOM 667 C C . LEU A 1 101 ? -16.788 4.285 13.201 1.00 70.06 101 LEU A C 1
ATOM 669 O O . LEU A 1 101 ? -16.181 3.860 14.183 1.00 70.06 101 LEU A O 1
ATOM 673 N N . PRO A 1 102 ? -18.126 4.242 13.083 1.00 73.62 102 PRO A N 1
ATOM 674 C CA . PRO A 1 102 ? -18.982 3.624 14.093 1.00 73.62 102 PRO A CA 1
ATOM 675 C C . PRO A 1 102 ? -18.769 2.106 14.188 1.00 73.62 102 PRO A C 1
ATOM 677 O O . PRO A 1 102 ? -19.042 1.510 15.224 1.00 73.62 102 PRO A O 1
ATOM 680 N N . GLU A 1 103 ? -18.263 1.487 13.118 1.00 79.31 103 GLU A N 1
ATOM 681 C CA . GLU A 1 103 ? -18.050 0.044 13.057 1.00 79.31 103 GLU A CA 1
ATOM 682 C C . GLU A 1 103 ? -16.815 -0.401 13.851 1.00 79.31 103 GLU A C 1
ATOM 684 O O . GLU A 1 103 ? -15.771 0.266 13.816 1.00 79.31 103 GLU A O 1
ATOM 689 N N . PRO A 1 104 ? -16.872 -1.576 14.501 1.00 83.12 104 PRO A N 1
ATOM 690 C CA . PRO A 1 104 ? -15.742 -2.112 15.241 1.00 83.12 104 PRO A CA 1
ATOM 691 C C . PRO A 1 104 ? -14.556 -2.413 14.311 1.00 83.12 104 PRO A C 1
ATOM 693 O O . PRO A 1 104 ? -14.716 -2.814 13.155 1.00 83.12 104 PRO A O 1
ATOM 696 N N . GLY A 1 105 ? -13.333 -2.261 14.834 1.00 81.56 105 GLY A N 1
ATOM 697 C CA . GLY A 1 105 ? -12.088 -2.375 14.059 1.00 81.56 105 GLY A CA 1
ATOM 698 C C . GLY A 1 105 ? -11.953 -3.668 13.245 1.00 81.56 105 GLY A C 1
ATOM 699 O O . GLY A 1 105 ? -11.444 -3.645 12.125 1.00 81.56 105 GLY A O 1
ATOM 700 N N . TRP A 1 106 ? -12.481 -4.785 13.752 1.00 83.38 106 TRP A N 1
ATOM 701 C CA . TRP A 1 106 ? -12.459 -6.068 13.047 1.00 83.38 106 TRP A CA 1
ATOM 702 C C . TRP A 1 106 ? -13.338 -6.078 11.786 1.00 83.38 106 TRP A C 1
ATOM 704 O O . TRP A 1 106 ? -12.929 -6.642 10.775 1.00 83.38 106 TRP A O 1
ATOM 714 N N . GLN A 1 107 ? -14.497 -5.408 11.789 1.00 87.44 107 GLN A N 1
ATOM 715 C CA . GLN A 1 107 ? -15.347 -5.309 10.595 1.00 87.44 107 GLN A CA 1
ATOM 716 C C . GLN A 1 107 ? -14.689 -4.454 9.516 1.00 87.44 107 GLN A C 1
ATOM 718 O O . GLN A 1 107 ? -14.731 -4.795 8.335 1.00 87.44 107 GLN A O 1
ATOM 723 N N . ARG A 1 108 ? -14.017 -3.371 9.922 1.00 86.00 108 ARG A N 1
ATOM 724 C CA . ARG A 1 108 ? -13.230 -2.530 9.011 1.00 86.00 108 ARG A CA 1
ATOM 725 C C . ARG A 1 108 ? -12.100 -3.327 8.362 1.00 86.00 108 ARG A C 1
ATOM 727 O O . ARG A 1 108 ? -11.893 -3.212 7.156 1.00 86.00 108 ARG A O 1
ATOM 734 N N . ALA A 1 109 ? -11.413 -4.156 9.148 1.00 87.00 109 ALA A N 1
ATOM 735 C CA . ALA A 1 109 ? -10.345 -5.030 8.674 1.00 87.00 109 ALA A CA 1
ATOM 736 C C . ALA A 1 109 ? -10.865 -6.092 7.690 1.00 87.00 109 ALA A C 1
ATOM 738 O O . ALA A 1 109 ? -10.263 -6.290 6.638 1.00 87.00 109 ALA A O 1
ATOM 739 N N . LEU A 1 110 ? -12.016 -6.714 7.971 1.00 88.38 110 LEU A N 1
ATOM 740 C CA . LEU A 1 110 ? -12.652 -7.661 7.049 1.00 88.38 110 LEU A CA 1
ATOM 741 C C . LEU A 1 110 ? -13.098 -6.995 5.745 1.00 88.38 110 LEU A C 1
ATOM 743 O O . LEU A 1 110 ? -12.870 -7.550 4.675 1.00 88.38 110 LEU A O 1
ATOM 747 N N . ALA A 1 111 ? -13.694 -5.802 5.813 1.00 88.69 111 ALA A N 1
ATOM 748 C CA . ALA A 1 111 ? -14.093 -5.055 4.624 1.00 88.69 111 ALA A CA 1
ATOM 749 C C . ALA A 1 111 ? -12.878 -4.674 3.764 1.00 88.69 111 ALA A C 1
ATOM 751 O O . ALA A 1 111 ? -12.902 -4.858 2.548 1.00 88.69 111 ALA A O 1
ATOM 752 N N . PHE A 1 112 ? -11.794 -4.213 4.394 1.00 89.31 112 PHE A N 1
ATOM 753 C CA . PHE A 1 112 ? -10.518 -3.953 3.726 1.00 89.31 112 PHE A CA 1
ATOM 754 C C . PHE A 1 112 ? -9.965 -5.210 3.043 1.00 89.31 112 PHE A C 1
ATOM 756 O O . PHE A 1 112 ? -9.653 -5.187 1.851 1.00 89.31 112 PHE A O 1
ATOM 763 N N . LEU A 1 113 ? -9.901 -6.325 3.774 1.00 89.94 113 LEU A N 1
ATOM 764 C CA . LEU A 1 113 ? -9.407 -7.593 3.250 1.00 89.94 113 LEU A CA 1
ATOM 765 C C . LEU A 1 113 ? -10.271 -8.098 2.088 1.00 89.94 113 LEU A C 1
ATOM 767 O O . LEU A 1 113 ? -9.724 -8.575 1.100 1.00 89.94 113 LEU A O 1
ATOM 771 N N . ALA A 1 114 ? -11.595 -7.945 2.164 1.00 90.44 114 ALA A N 1
ATOM 772 C CA . ALA A 1 114 ? -12.513 -8.314 1.091 1.00 90.44 114 ALA A CA 1
ATOM 773 C C . ALA A 1 114 ? -12.255 -7.506 -0.190 1.00 90.44 114 ALA A C 1
ATOM 775 O O . ALA A 1 114 ? -12.207 -8.079 -1.277 1.00 90.44 114 ALA A O 1
ATOM 776 N N . GLY A 1 115 ? -12.021 -6.196 -0.071 1.00 88.56 115 GLY A N 1
ATOM 777 C CA . GLY A 1 115 ? -11.663 -5.345 -1.207 1.00 88.56 115 GLY A CA 1
ATOM 778 C C . GLY A 1 115 ? -10.341 -5.741 -1.866 1.00 88.56 115 GLY A C 1
ATOM 779 O O . GLY A 1 115 ? -10.254 -5.835 -3.091 1.00 88.56 115 GLY A O 1
ATOM 780 N N . ALA A 1 116 ? -9.321 -6.036 -1.056 1.00 88.38 116 ALA A N 1
ATOM 781 C CA . ALA A 1 116 ? -8.031 -6.512 -1.553 1.00 88.38 116 ALA A CA 1
ATOM 782 C C . ALA A 1 116 ? -8.136 -7.910 -2.194 1.00 88.38 116 ALA A C 1
ATOM 784 O O . ALA A 1 116 ? -7.591 -8.153 -3.272 1.00 88.38 116 ALA A O 1
ATOM 785 N N . ALA A 1 117 ? -8.878 -8.822 -1.557 1.00 87.12 117 ALA A N 1
ATOM 786 C CA . ALA A 1 117 ? -9.121 -10.175 -2.047 1.00 87.12 117 ALA A CA 1
ATOM 787 C C . ALA A 1 117 ? -9.901 -10.177 -3.365 1.00 87.12 117 ALA A C 1
ATOM 789 O O . ALA A 1 117 ? -9.620 -11.001 -4.231 1.00 87.12 117 ALA A O 1
ATOM 790 N N . TRP A 1 118 ? -10.833 -9.239 -3.548 1.00 88.88 118 TRP A N 1
ATOM 791 C CA . TRP A 1 118 ? -11.581 -9.095 -4.792 1.00 88.88 118 TRP A CA 1
ATOM 792 C C . TRP A 1 118 ? -10.664 -8.811 -5.983 1.00 88.88 118 TRP A C 1
ATOM 794 O O . TRP A 1 118 ? -10.750 -9.493 -7.001 1.00 88.88 118 TRP A O 1
ATOM 804 N N . LEU A 1 119 ? -9.725 -7.871 -5.852 1.00 83.69 119 LEU A N 1
ATOM 805 C CA . LEU A 1 119 ? -8.756 -7.614 -6.920 1.00 83.69 119 LEU A CA 1
ATOM 806 C C . LEU A 1 119 ? -7.792 -8.772 -7.140 1.00 83.69 119 LEU A C 1
ATOM 808 O O . LEU A 1 119 ? -7.464 -9.076 -8.284 1.00 83.69 119 LEU A O 1
ATOM 812 N N . LEU A 1 120 ? -7.364 -9.442 -6.070 1.00 82.31 120 LEU A N 1
ATOM 813 C CA . LEU A 1 120 ? -6.547 -10.642 -6.205 1.00 82.31 120 LEU A CA 1
ATOM 814 C C . LEU A 1 120 ? -7.301 -11.734 -6.981 1.00 82.31 120 LEU A C 1
ATOM 816 O O . LEU A 1 120 ? -6.729 -12.351 -7.877 1.00 82.31 120 LEU A O 1
ATOM 820 N N . ALA A 1 121 ? -8.587 -11.935 -6.686 1.00 84.75 121 ALA A N 1
ATOM 821 C CA . ALA A 1 121 ? -9.448 -12.864 -7.406 1.00 84.75 121 ALA A CA 1
ATOM 822 C C . ALA A 1 121 ? -9.602 -12.458 -8.876 1.00 84.75 121 ALA A C 1
ATOM 824 O O . ALA A 1 121 ? -9.406 -13.297 -9.751 1.00 84.75 121 ALA A O 1
ATOM 825 N N . LEU A 1 122 ? -9.864 -11.177 -9.161 1.00 84.69 122 LEU A N 1
ATOM 826 C CA . LEU A 1 122 ? -9.938 -10.663 -10.530 1.00 84.69 122 LEU A CA 1
ATOM 827 C C . LEU A 1 122 ? -8.633 -10.904 -11.291 1.00 84.69 122 LEU A C 1
ATOM 829 O O . LEU A 1 122 ? -8.674 -11.429 -12.398 1.00 84.69 122 LEU A O 1
ATOM 833 N N . ARG A 1 123 ? -7.474 -10.613 -10.689 1.00 79.31 123 ARG A N 1
ATOM 834 C CA . ARG A 1 123 ? -6.165 -10.857 -11.311 1.00 79.31 123 ARG A CA 1
ATOM 835 C C . ARG A 1 123 ? -5.922 -12.339 -11.606 1.00 79.31 123 ARG A C 1
ATOM 837 O O . ARG A 1 123 ? -5.293 -12.671 -12.605 1.00 79.31 123 ARG A O 1
ATOM 844 N N . LEU A 1 124 ? -6.377 -13.234 -10.730 1.00 78.62 124 LEU A N 1
ATOM 845 C CA . LEU A 1 124 ? -6.223 -14.677 -10.918 1.00 78.62 124 LEU A CA 1
ATOM 846 C C . LEU A 1 124 ? -7.194 -15.237 -11.969 1.00 78.62 124 LEU A C 1
ATOM 848 O O . LEU A 1 124 ? -6.815 -16.146 -12.708 1.00 78.62 124 LEU A O 1
ATOM 852 N N . LEU A 1 125 ? -8.418 -14.709 -12.044 1.00 82.81 125 LEU A N 1
ATOM 853 C CA . LEU A 1 125 ? -9.438 -15.143 -13.004 1.00 82.81 125 LEU A CA 1
ATOM 854 C C . LEU A 1 125 ? -9.215 -14.568 -14.406 1.00 82.81 125 LEU A C 1
ATOM 856 O O . LEU A 1 125 ? -9.481 -15.254 -15.391 1.00 82.81 125 LEU A O 1
ATOM 860 N N . LEU A 1 126 ? -8.736 -13.329 -14.513 1.00 76.62 126 LEU A N 1
ATOM 861 C CA . LEU A 1 126 ? -8.478 -12.692 -15.799 1.00 76.62 126 LEU A CA 1
ATOM 862 C C . LEU A 1 126 ? -7.216 -13.299 -16.446 1.00 76.62 126 LEU A C 1
ATOM 864 O O . LEU A 1 126 ? -6.194 -13.486 -15.776 1.00 76.62 126 LEU A O 1
ATOM 868 N N . PRO A 1 127 ? -7.253 -13.645 -17.745 1.00 61.09 127 PRO A N 1
ATOM 869 C CA . PRO A 1 127 ? -6.062 -14.037 -18.490 1.00 61.09 127 PRO A CA 1
ATOM 870 C C . PRO A 1 127 ? -5.037 -12.898 -18.479 1.00 61.09 127 PRO A C 1
ATOM 872 O O . PRO A 1 127 ? -5.329 -11.800 -18.949 1.00 61.09 127 PRO A O 1
ATOM 875 N N . SER A 1 128 ? -3.843 -13.147 -17.939 1.00 59.38 128 SER A N 1
ATOM 876 C CA . SER A 1 128 ? -2.742 -12.194 -18.055 1.00 59.38 128 SER A CA 1
ATOM 877 C C . SER A 1 128 ? -2.073 -12.407 -19.417 1.00 59.38 128 SER A C 1
ATOM 879 O O . SER A 1 128 ? -1.747 -13.552 -19.741 1.00 59.38 128 SER A O 1
ATOM 881 N N . PRO A 1 129 ? -1.830 -11.354 -20.218 1.00 51.97 129 PRO A N 1
ATOM 882 C CA . PRO A 1 129 ? -1.199 -11.489 -21.536 1.00 51.97 129 PRO A CA 1
ATOM 883 C C . PRO A 1 129 ? 0.205 -12.128 -21.489 1.00 51.97 129 PRO A C 1
ATOM 885 O O . PRO A 1 129 ? 0.661 -12.669 -22.492 1.00 51.97 129 PRO A O 1
ATOM 888 N N . ASP A 1 130 ? 0.851 -12.150 -20.319 1.00 51.66 130 ASP A N 1
ATOM 889 C CA . ASP A 1 130 ? 2.182 -12.737 -20.101 1.00 51.66 130 ASP A CA 1
ATOM 890 C C . ASP A 1 130 ? 2.187 -14.235 -19.731 1.00 51.66 130 ASP A C 1
ATOM 892 O O . ASP A 1 130 ? 3.241 -14.797 -19.420 1.00 51.66 130 ASP A O 1
ATOM 896 N N . ASP A 1 131 ? 1.047 -14.932 -19.796 1.00 47.06 131 ASP A N 1
ATOM 897 C CA . ASP A 1 131 ? 0.972 -16.383 -19.530 1.00 47.06 131 ASP A CA 1
ATOM 898 C C . ASP A 1 131 ? 1.773 -17.260 -20.525 1.00 47.06 131 ASP A C 1
ATOM 900 O O . ASP A 1 131 ? 1.840 -18.482 -20.371 1.00 47.06 131 ASP A O 1
ATOM 904 N N . GLY A 1 132 ? 2.424 -16.653 -21.523 1.00 45.09 132 GLY A N 1
ATOM 905 C CA . GLY A 1 132 ? 3.138 -17.331 -22.606 1.00 45.09 132 GLY A CA 1
ATOM 906 C C . GLY A 1 132 ? 4.615 -17.689 -22.378 1.00 45.09 132 GLY A C 1
ATOM 907 O O . GLY A 1 132 ? 5.150 -18.480 -23.148 1.00 45.09 132 GLY A O 1
ATOM 908 N N . ALA A 1 133 ? 5.319 -17.192 -21.356 1.00 43.66 133 ALA A N 1
ATOM 909 C CA . ALA A 1 133 ? 6.775 -17.408 -21.259 1.00 43.66 133 ALA A CA 1
ATOM 910 C C . ALA A 1 133 ? 7.174 -18.609 -20.381 1.00 43.66 133 ALA A C 1
ATOM 912 O O . ALA A 1 133 ? 7.981 -18.514 -19.455 1.00 43.66 133 ALA A O 1
ATOM 913 N N . ARG A 1 134 ? 6.641 -19.789 -20.707 1.00 43.03 134 ARG A N 1
ATOM 914 C CA . ARG A 1 134 ? 7.165 -21.082 -20.242 1.00 43.03 134 ARG A CA 1
ATOM 915 C C . ARG A 1 134 ? 8.394 -21.437 -21.095 1.00 43.03 134 ARG A C 1
ATOM 917 O O . ARG A 1 134 ? 8.333 -22.347 -21.915 1.00 43.03 134 ARG A O 1
ATOM 924 N N . HIS A 1 135 ? 9.500 -20.693 -20.965 1.00 41.47 135 HIS A N 1
ATOM 925 C CA . HIS A 1 135 ? 10.702 -20.924 -21.781 1.00 41.47 135 HIS A CA 1
ATOM 926 C C . HIS A 1 135 ? 11.997 -21.120 -20.977 1.00 41.47 135 HIS A C 1
ATOM 928 O O . HIS A 1 135 ? 12.203 -20.448 -19.968 1.00 41.47 135 HIS A O 1
ATOM 934 N N . PRO A 1 136 ? 12.908 -22.013 -21.423 1.00 43.66 136 PRO A N 1
ATOM 935 C CA . PRO A 1 136 ? 14.090 -22.444 -20.673 1.00 43.66 136 PRO A CA 1
ATOM 936 C C . PRO A 1 136 ? 15.263 -21.446 -20.736 1.00 43.66 136 PRO A C 1
ATOM 938 O O . PRO A 1 136 ? 16.390 -21.785 -20.384 1.00 43.66 136 PRO A O 1
ATOM 941 N N . TYR A 1 137 ? 15.036 -20.202 -21.160 1.00 46.44 137 TYR A N 1
ATOM 942 C CA . TYR A 1 137 ? 16.094 -19.206 -21.333 1.00 46.44 137 TYR A CA 1
ATOM 943 C C . TYR A 1 137 ? 16.279 -18.344 -20.081 1.00 46.44 137 TYR A C 1
ATOM 945 O O . TYR A 1 137 ? 16.075 -17.133 -20.095 1.00 46.44 137 TYR A O 1
ATOM 953 N N . ARG A 1 138 ? 16.750 -18.971 -18.997 1.00 54.34 138 ARG A N 1
ATOM 954 C CA . ARG A 1 138 ? 17.180 -18.289 -17.757 1.00 54.34 138 ARG A CA 1
ATOM 955 C C . ARG A 1 138 ? 18.214 -17.175 -18.012 1.00 54.34 138 ARG A C 1
ATOM 957 O O . ARG A 1 138 ? 18.195 -16.141 -17.355 1.00 54.34 138 ARG A O 1
ATOM 964 N N . LEU A 1 139 ? 19.078 -17.358 -19.013 1.00 55.47 139 LEU A N 1
ATOM 965 C CA . LEU A 1 139 ? 20.070 -16.359 -19.437 1.00 55.47 139 LEU A CA 1
ATOM 966 C C . LEU A 1 139 ? 19.450 -15.205 -20.247 1.00 55.47 139 LEU A C 1
ATOM 968 O O . LEU A 1 139 ? 19.996 -14.105 -20.272 1.00 55.47 139 LEU A O 1
ATOM 972 N N . GLY A 1 140 ? 18.312 -15.443 -20.907 1.00 62.25 140 GLY A N 1
ATOM 973 C CA . GLY A 1 140 ? 17.563 -14.413 -21.628 1.00 62.25 140 GLY A CA 1
ATOM 974 C C . GLY A 1 140 ? 16.866 -13.455 -20.669 1.00 62.25 140 GLY A C 1
ATOM 975 O O . GLY A 1 140 ? 16.900 -12.250 -20.884 1.00 62.25 140 GLY A O 1
ATOM 976 N N . THR A 1 141 ? 16.327 -13.972 -19.563 1.00 64.62 141 THR A N 1
ATOM 977 C CA . THR A 1 141 ? 15.688 -13.154 -18.523 1.00 64.62 141 THR A CA 1
ATOM 978 C C . THR A 1 141 ? 16.683 -12.280 -17.760 1.00 64.62 141 THR A C 1
ATOM 980 O O . THR A 1 141 ? 16.386 -11.118 -17.511 1.00 64.62 141 THR A O 1
ATOM 983 N N . GLU A 1 142 ? 17.880 -12.789 -17.442 1.00 68.69 142 GLU A N 1
ATOM 984 C CA . GLU A 1 142 ? 18.922 -11.994 -16.768 1.00 68.69 142 GLU A CA 1
ATOM 985 C C . GLU A 1 142 ? 19.448 -10.875 -17.682 1.00 68.69 142 GLU A C 1
ATOM 987 O O . GLU A 1 142 ? 19.511 -9.715 -17.274 1.00 68.69 142 GLU A O 1
ATOM 992 N N . ARG A 1 143 ? 19.744 -11.184 -18.954 1.00 75.44 143 ARG A N 1
ATOM 993 C CA . ARG A 1 143 ? 20.170 -10.170 -19.935 1.00 75.44 143 ARG A CA 1
ATOM 994 C C . ARG A 1 143 ? 19.072 -9.154 -20.236 1.00 75.44 143 ARG A C 1
ATOM 996 O O . ARG A 1 143 ? 19.379 -7.973 -20.354 1.00 75.44 143 ARG A O 1
ATOM 1003 N N . ALA A 1 144 ? 17.812 -9.582 -20.323 1.00 78.19 144 ALA A N 1
ATOM 1004 C CA . ALA A 1 144 ? 16.677 -8.681 -20.515 1.00 78.19 144 ALA A CA 1
ATOM 1005 C C . ALA A 1 144 ? 16.481 -7.745 -19.313 1.00 78.19 144 ALA A C 1
ATOM 1007 O O . ALA A 1 144 ? 16.241 -6.555 -19.503 1.00 78.19 144 ALA A O 1
ATOM 1008 N N . ALA A 1 145 ? 16.649 -8.249 -18.086 1.00 81.31 145 ALA A N 1
ATOM 1009 C CA . ALA A 1 145 ? 16.584 -7.431 -16.880 1.00 81.31 145 ALA A CA 1
ATOM 1010 C C . ALA A 1 145 ? 17.696 -6.371 -16.864 1.00 81.31 145 ALA A C 1
ATOM 1012 O O . ALA A 1 145 ? 17.415 -5.186 -16.692 1.00 81.31 145 ALA A O 1
ATOM 1013 N N . VAL A 1 146 ? 18.942 -6.756 -17.151 1.00 84.38 146 VAL A N 1
ATOM 1014 C CA . VAL A 1 146 ? 20.061 -5.803 -17.252 1.00 84.38 146 VAL A CA 1
ATOM 1015 C C . VAL A 1 146 ? 19.825 -4.782 -18.372 1.00 84.38 146 VAL A C 1
ATOM 1017 O O . VAL A 1 146 ? 19.984 -3.581 -18.154 1.00 84.38 146 VAL A O 1
ATOM 1020 N N . ALA A 1 147 ? 19.377 -5.227 -19.549 1.00 87.00 147 ALA A N 1
ATOM 1021 C CA . ALA A 1 147 ? 19.055 -4.342 -20.666 1.00 87.00 147 ALA A CA 1
ATOM 1022 C C . ALA A 1 147 ? 17.940 -3.343 -20.316 1.00 87.00 147 ALA A C 1
ATOM 1024 O O . ALA A 1 147 ? 18.036 -2.172 -20.681 1.00 87.00 147 ALA A O 1
ATOM 1025 N N . SER A 1 148 ? 16.916 -3.762 -19.565 1.00 87.00 148 SER A N 1
ATOM 1026 C CA . SER A 1 148 ? 15.848 -2.862 -19.113 1.00 87.00 148 SER A CA 1
ATOM 1027 C C . SER A 1 148 ? 16.348 -1.778 -18.155 1.00 87.00 148 SER A C 1
ATOM 1029 O O . SER A 1 148 ? 15.921 -0.631 -18.273 1.00 87.00 148 SER A O 1
ATOM 1031 N N . VAL A 1 149 ? 17.312 -2.093 -17.278 1.00 91.62 149 VAL A N 1
ATOM 1032 C CA . VAL A 1 149 ? 17.938 -1.102 -16.388 1.00 91.62 149 VAL A CA 1
ATOM 1033 C C . VAL A 1 149 ? 18.726 -0.084 -17.206 1.00 91.62 149 VAL A C 1
ATOM 1035 O O . VAL A 1 149 ? 18.513 1.114 -17.043 1.00 91.62 149 VAL A O 1
ATOM 1038 N N . TYR A 1 150 ? 19.573 -0.531 -18.139 1.00 94.19 150 TYR A N 1
ATOM 1039 C CA . TYR A 1 150 ? 20.312 0.389 -19.014 1.00 94.19 150 TYR A CA 1
ATOM 1040 C C . TYR A 1 150 ? 19.383 1.250 -19.878 1.00 94.19 150 TYR A C 1
ATOM 1042 O O . TYR A 1 150 ? 19.621 2.447 -20.025 1.00 94.19 150 TYR A O 1
ATOM 1050 N N . THR A 1 151 ? 18.287 0.677 -20.382 1.00 94.19 151 THR A N 1
ATOM 1051 C CA . THR A 1 151 ? 17.269 1.420 -21.141 1.00 94.19 151 THR A CA 1
ATOM 1052 C C . THR A 1 151 ? 16.598 2.488 -20.273 1.00 94.19 151 THR A C 1
ATOM 1054 O O . THR A 1 151 ? 16.406 3.618 -20.717 1.00 94.19 151 THR A O 1
ATOM 1057 N N . ALA A 1 152 ? 16.278 2.169 -19.016 1.00 93.38 152 ALA A N 1
ATOM 1058 C CA . ALA A 1 152 ? 15.691 3.126 -18.084 1.00 93.38 152 ALA A CA 1
ATOM 1059 C C . ALA A 1 152 ? 16.675 4.237 -17.676 1.00 93.38 152 ALA A C 1
ATOM 1061 O O . ALA A 1 152 ? 16.259 5.386 -17.527 1.00 93.38 152 ALA A O 1
ATOM 1062 N N . ILE A 1 153 ? 17.971 3.925 -17.542 1.00 95.75 153 ILE A N 1
ATOM 1063 C CA . ILE A 1 153 ? 19.027 4.925 -17.316 1.00 95.75 153 ILE A CA 1
ATOM 1064 C C . ILE A 1 153 ? 19.104 5.883 -18.506 1.00 95.75 153 ILE A C 1
ATOM 1066 O O . ILE A 1 153 ? 19.058 7.092 -18.298 1.00 95.75 153 ILE A O 1
ATOM 1070 N N . ALA A 1 154 ? 19.170 5.360 -19.735 1.00 94.69 154 ALA A N 1
ATOM 1071 C CA . ALA A 1 154 ? 19.201 6.182 -20.944 1.00 94.69 154 ALA A CA 1
ATOM 1072 C C . ALA A 1 154 ? 17.979 7.112 -21.015 1.00 94.69 154 ALA A C 1
ATOM 1074 O O . ALA A 1 154 ? 18.128 8.325 -21.121 1.00 94.69 154 ALA A O 1
ATOM 1075 N N . ALA A 1 155 ? 16.777 6.566 -20.805 1.00 93.75 155 ALA A N 1
ATOM 1076 C CA . ALA A 1 155 ? 15.543 7.348 -20.811 1.00 93.75 155 ALA A CA 1
ATOM 1077 C C . ALA A 1 155 ? 15.474 8.411 -19.697 1.00 93.75 155 ALA A C 1
ATOM 1079 O O . ALA A 1 155 ? 14.797 9.427 -19.857 1.00 93.75 155 ALA A O 1
ATOM 1080 N N . LEU A 1 156 ? 16.126 8.186 -18.550 1.00 94.88 156 LEU A N 1
ATOM 1081 C CA . LEU A 1 156 ? 16.236 9.190 -17.493 1.00 94.88 156 LEU A CA 1
ATOM 1082 C C . LEU A 1 156 ? 17.218 10.296 -17.878 1.00 94.88 156 LEU A C 1
ATOM 1084 O O . LEU A 1 156 ? 16.895 11.463 -17.670 1.00 94.88 156 LEU A O 1
ATOM 1088 N N . LEU A 1 157 ? 18.379 9.936 -18.434 1.00 95.62 157 LEU A N 1
ATOM 1089 C CA . LEU A 1 157 ? 19.376 10.896 -18.912 1.00 95.62 157 LEU A CA 1
ATOM 1090 C C . LEU A 1 157 ? 18.781 11.810 -19.990 1.00 95.62 157 LEU A C 1
ATOM 1092 O O . LEU A 1 157 ? 18.884 13.028 -19.860 1.00 95.62 157 LEU A O 1
ATOM 1096 N N . ASP A 1 158 ? 18.054 11.245 -20.955 1.00 96.12 158 ASP A N 1
ATOM 1097 C CA . ASP A 1 158 ? 17.354 12.002 -22.003 1.00 96.12 158 ASP A CA 1
ATOM 1098 C C . ASP A 1 158 ? 16.288 12.956 -21.443 1.00 96.12 158 ASP A C 1
ATOM 1100 O O . ASP A 1 158 ? 16.023 14.015 -22.008 1.00 96.12 158 ASP A O 1
ATOM 1104 N N . ALA A 1 159 ? 15.661 12.599 -20.319 1.00 95.19 159 ALA A N 1
ATOM 1105 C CA . ALA A 1 159 ? 14.631 13.413 -19.681 1.00 95.19 159 ALA A CA 1
ATOM 1106 C C . ALA A 1 159 ? 15.185 14.436 -18.675 1.00 95.19 159 ALA A C 1
ATOM 1108 O O . ALA A 1 159 ? 14.394 15.178 -18.084 1.00 95.19 159 ALA A O 1
ATOM 1109 N N . THR A 1 160 ? 16.499 14.493 -18.437 1.00 94.75 160 THR A N 1
ATOM 1110 C CA . THR A 1 160 ? 17.086 15.457 -17.492 1.00 94.75 160 THR A CA 1
ATOM 1111 C C . THR A 1 160 ? 16.764 16.899 -17.885 1.00 94.75 160 THR A C 1
ATOM 1113 O O . THR A 1 160 ? 16.737 17.264 -19.055 1.00 94.75 160 THR A O 1
ATOM 1116 N N . GLY A 1 161 ? 16.435 17.730 -16.893 1.00 92.31 161 GLY A N 1
ATOM 1117 C CA . GLY A 1 161 ? 16.006 19.113 -17.133 1.00 92.31 161 GLY A CA 1
ATOM 1118 C C . GLY A 1 161 ? 14.590 19.263 -17.706 1.00 92.31 161 GLY A C 1
ATOM 1119 O O . GLY A 1 161 ? 14.132 20.388 -17.878 1.00 92.31 161 GLY A O 1
ATOM 1120 N N . THR A 1 162 ? 13.868 18.165 -17.956 1.00 95.19 162 THR A N 1
ATOM 1121 C CA . THR A 1 162 ? 12.475 18.201 -18.426 1.00 95.19 162 THR A CA 1
ATOM 1122 C C . THR A 1 162 ? 11.479 17.885 -17.301 1.00 95.19 162 THR A C 1
ATOM 1124 O O . THR A 1 162 ? 11.831 17.207 -16.328 1.00 95.19 162 THR A O 1
ATOM 1127 N N . PRO A 1 163 ? 10.193 18.263 -17.453 1.00 93.56 163 PRO A N 1
ATOM 1128 C CA . PRO A 1 163 ? 9.129 17.847 -16.537 1.00 93.56 163 PRO A CA 1
ATOM 1129 C C . PRO A 1 163 ? 8.934 16.323 -16.438 1.00 93.56 163 PRO A C 1
ATOM 1131 O O . PRO A 1 163 ? 8.317 15.848 -15.489 1.00 93.56 163 PRO A O 1
ATOM 1134 N N . ALA A 1 164 ? 9.456 15.538 -17.391 1.00 89.69 164 ALA A N 1
ATOM 1135 C CA . ALA A 1 164 ? 9.347 14.079 -17.391 1.00 89.69 164 ALA A CA 1
ATOM 1136 C C . ALA A 1 164 ? 10.385 13.382 -16.486 1.00 89.69 164 ALA A C 1
ATOM 1138 O O . ALA A 1 164 ? 10.244 12.186 -16.208 1.00 89.69 164 ALA A O 1
ATOM 1139 N N . ALA A 1 165 ? 11.405 14.101 -15.995 1.00 89.88 165 ALA A N 1
ATOM 1140 C CA . ALA A 1 165 ? 12.480 13.533 -15.178 1.00 89.88 165 ALA A CA 1
ATOM 1141 C C . ALA A 1 165 ? 11.989 12.754 -13.936 1.00 89.88 165 ALA A C 1
ATOM 1143 O O . ALA A 1 165 ? 12.489 11.648 -13.704 1.00 89.88 165 ALA A O 1
ATOM 1144 N N . PRO A 1 166 ? 10.995 13.230 -13.152 1.00 91.12 166 PRO A N 1
ATOM 1145 C CA . PRO A 1 166 ? 10.510 12.493 -11.983 1.00 91.12 166 PRO A CA 1
ATOM 1146 C C . PRO A 1 166 ? 9.868 11.149 -12.353 1.00 91.12 166 PRO A C 1
ATOM 1148 O O . PRO A 1 166 ? 10.133 10.136 -11.707 1.00 91.12 166 PRO A O 1
ATOM 1151 N N . ALA A 1 167 ? 9.080 11.115 -13.433 1.00 88.56 167 ALA A N 1
ATOM 1152 C CA . ALA A 1 167 ? 8.436 9.893 -13.907 1.00 88.56 167 ALA A CA 1
ATOM 1153 C C . ALA A 1 167 ? 9.466 8.868 -14.412 1.00 88.56 167 ALA A C 1
ATOM 1155 O O . ALA A 1 167 ? 9.376 7.682 -14.095 1.00 88.56 167 ALA A O 1
ATOM 1156 N N . ARG A 1 168 ? 10.496 9.320 -15.145 1.00 91.06 168 ARG A N 1
ATOM 1157 C CA . ARG A 1 168 ? 11.595 8.449 -15.598 1.00 91.06 168 ARG A CA 1
ATOM 1158 C C . ARG A 1 168 ? 12.446 7.932 -14.444 1.00 91.06 168 ARG A C 1
ATOM 1160 O O . ARG A 1 168 ? 12.885 6.786 -14.483 1.00 91.06 168 ARG A O 1
ATOM 1167 N N . ARG A 1 169 ? 12.615 8.725 -13.385 1.00 90.50 169 ARG A N 1
ATOM 1168 C CA . ARG A 1 169 ? 13.304 8.292 -12.165 1.00 90.50 169 ARG A CA 1
ATOM 1169 C C . ARG A 1 169 ? 12.538 7.171 -11.463 1.00 90.50 169 ARG A C 1
ATOM 1171 O O . ARG A 1 169 ? 13.149 6.173 -11.097 1.00 90.50 169 ARG A O 1
ATOM 1178 N N . ALA A 1 170 ? 11.214 7.294 -11.344 1.00 87.56 170 ALA A N 1
ATOM 1179 C CA . ALA A 1 170 ? 10.369 6.228 -10.802 1.00 87.56 170 ALA A CA 1
ATOM 1180 C C . ALA A 1 170 ? 10.437 4.946 -11.654 1.00 87.56 170 ALA A C 1
ATOM 1182 O O . ALA A 1 170 ? 10.539 3.847 -11.111 1.00 87.56 170 ALA A O 1
ATOM 1183 N N . ALA A 1 171 ? 10.455 5.082 -12.985 1.00 85.19 171 ALA A N 1
ATOM 1184 C CA . ALA A 1 171 ? 10.611 3.949 -13.897 1.00 85.19 171 ALA A CA 1
ATOM 1185 C C . ALA A 1 171 ? 11.973 3.241 -13.743 1.00 85.19 171 ALA A C 1
ATOM 1187 O O . ALA A 1 171 ? 12.023 2.013 -13.769 1.00 85.19 171 ALA A O 1
ATOM 1188 N N . LEU A 1 172 ? 13.065 3.987 -13.528 1.00 91.19 172 LEU A N 1
ATOM 1189 C CA . LEU A 1 172 ? 14.381 3.408 -13.235 1.00 91.19 172 LEU A CA 1
ATOM 1190 C C . LEU A 1 172 ? 14.376 2.611 -11.925 1.00 91.19 172 LEU A C 1
ATOM 1192 O O . LEU A 1 172 ? 14.894 1.498 -11.892 1.00 91.19 172 LEU A O 1
ATOM 1196 N N . THR A 1 173 ? 13.765 3.140 -10.862 1.00 88.00 173 THR A N 1
ATOM 1197 C CA . THR A 1 173 ? 13.620 2.399 -9.600 1.00 88.00 173 THR A CA 1
ATOM 1198 C C . THR A 1 173 ? 12.836 1.102 -9.806 1.00 88.00 173 THR A C 1
ATOM 1200 O O . THR A 1 173 ? 13.272 0.053 -9.345 1.00 88.00 173 THR A O 1
ATOM 1203 N N . ALA A 1 174 ? 11.743 1.137 -10.574 1.00 82.12 174 ALA A N 1
ATOM 1204 C CA . ALA A 1 174 ? 10.980 -0.067 -10.900 1.00 82.12 174 ALA A CA 1
ATOM 1205 C C . ALA A 1 174 ? 11.806 -1.101 -11.694 1.00 82.12 174 ALA A C 1
ATOM 1207 O O . ALA A 1 174 ? 11.728 -2.295 -11.404 1.00 82.12 174 ALA A O 1
ATOM 1208 N N . ALA A 1 175 ? 12.625 -0.659 -12.656 1.00 83.69 175 ALA A N 1
ATOM 1209 C CA . ALA A 1 175 ? 13.515 -1.540 -13.414 1.00 83.69 175 ALA A CA 1
ATOM 1210 C C . ALA A 1 175 ? 14.601 -2.175 -12.525 1.00 83.69 175 ALA A C 1
ATOM 1212 O O . ALA A 1 175 ? 14.916 -3.354 -12.682 1.00 83.69 175 ALA A O 1
ATOM 1213 N N . LEU A 1 176 ? 15.147 -1.420 -11.564 1.00 85.31 176 LEU A N 1
ATOM 1214 C CA . LEU A 1 176 ? 16.111 -1.928 -10.583 1.00 85.31 176 LEU A CA 1
ATOM 1215 C C . LEU A 1 176 ? 15.484 -2.968 -9.651 1.00 85.31 176 LEU A C 1
ATOM 1217 O O . LEU A 1 176 ? 16.065 -4.038 -9.483 1.00 85.31 176 LEU A O 1
ATOM 1221 N N . ASP A 1 177 ? 14.293 -2.699 -9.110 1.00 79.94 177 ASP A N 1
ATOM 1222 C CA . ASP A 1 177 ? 13.537 -3.660 -8.294 1.00 79.94 177 ASP A CA 1
ATOM 1223 C C . ASP A 1 177 ? 13.297 -4.963 -9.072 1.00 79.94 177 ASP A C 1
ATOM 1225 O O . ASP A 1 177 ? 13.529 -6.062 -8.567 1.00 79.94 177 ASP A O 1
ATOM 1229 N N . GLN A 1 178 ? 12.878 -4.849 -10.338 1.00 76.12 178 GLN A N 1
ATOM 1230 C CA . GLN A 1 178 ? 12.631 -6.001 -11.201 1.00 76.12 178 GLN A CA 1
ATOM 1231 C C . GLN A 1 178 ? 13.917 -6.781 -11.506 1.00 76.12 178 GLN A C 1
ATOM 1233 O O . GLN A 1 178 ? 13.896 -8.013 -11.533 1.00 76.12 178 GLN A O 1
ATOM 1238 N N . ALA A 1 179 ? 15.041 -6.091 -11.706 1.00 80.44 179 ALA A N 1
ATOM 1239 C CA . ALA A 1 179 ? 1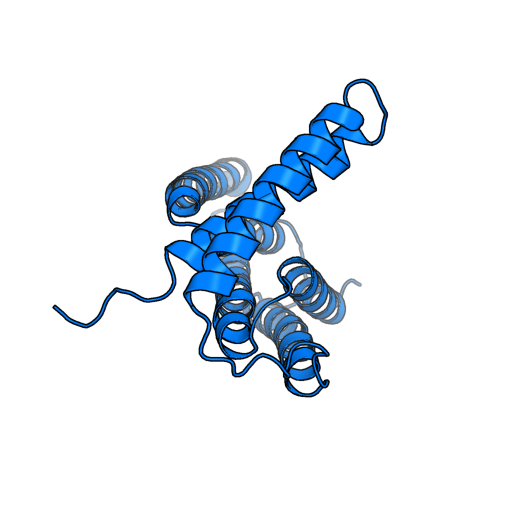6.335 -6.733 -11.893 1.00 80.44 179 ALA A CA 1
ATOM 1240 C C . ALA A 1 179 ? 16.809 -7.448 -10.620 1.00 80.44 179 ALA A C 1
ATOM 1242 O O . ALA A 1 179 ? 17.275 -8.584 -10.705 1.00 80.44 179 ALA A O 1
ATOM 1243 N N . GLN A 1 180 ? 16.633 -6.839 -9.444 1.00 80.19 180 GLN A N 1
ATOM 1244 C CA . GLN A 1 180 ? 16.921 -7.477 -8.158 1.00 80.19 180 GLN A CA 1
ATOM 1245 C C . GLN A 1 180 ? 16.076 -8.735 -7.969 1.00 80.19 180 GLN A C 1
ATOM 1247 O O . GLN A 1 180 ? 16.616 -9.787 -7.649 1.00 80.19 180 GLN A O 1
ATOM 1252 N N . ASP A 1 181 ? 14.776 -8.665 -8.247 1.00 72.62 181 ASP A N 1
ATOM 1253 C CA . ASP A 1 181 ? 13.869 -9.808 -8.162 1.00 72.62 181 ASP A CA 1
ATOM 1254 C C . ASP A 1 181 ? 14.242 -10.940 -9.135 1.00 72.62 181 ASP A C 1
ATOM 1256 O O . ASP A 1 181 ? 14.168 -12.121 -8.785 1.00 72.62 181 ASP A O 1
ATOM 1260 N N . ALA A 1 182 ? 14.646 -10.596 -10.361 1.00 73.19 182 ALA A N 1
ATOM 1261 C CA . ALA A 1 182 ? 15.063 -11.567 -11.370 1.00 73.19 182 ALA A CA 1
ATOM 1262 C C . ALA A 1 182 ? 16.385 -12.259 -10.994 1.00 73.19 182 ALA A C 1
ATOM 1264 O O . ALA A 1 182 ? 16.530 -13.464 -11.208 1.00 73.19 182 ALA A O 1
ATOM 1265 N N . LEU A 1 183 ? 17.328 -11.516 -10.406 1.00 70.38 183 LEU A N 1
ATOM 1266 C CA . LEU A 1 183 ? 18.645 -12.017 -10.000 1.00 70.38 183 LEU A CA 1
ATOM 1267 C C . LEU A 1 183 ? 18.612 -12.766 -8.653 1.00 70.38 183 LEU A C 1
ATOM 1269 O O . LEU A 1 183 ? 19.333 -13.752 -8.487 1.00 70.38 183 LEU A O 1
ATOM 1273 N N . LEU A 1 184 ? 17.758 -12.338 -7.714 1.00 68.94 184 LEU A N 1
ATOM 1274 C CA . LEU A 1 184 ? 17.581 -12.916 -6.371 1.00 68.94 184 LEU A CA 1
ATOM 1275 C C . LEU A 1 184 ? 16.434 -13.939 -6.284 1.00 68.94 184 LEU A C 1
ATOM 1277 O O . LEU A 1 184 ? 16.174 -14.488 -5.211 1.00 68.94 184 LEU A O 1
ATOM 1281 N N . GLY A 1 185 ? 15.760 -14.231 -7.403 1.00 62.31 185 GLY A N 1
ATOM 1282 C CA . GLY A 1 185 ? 14.731 -15.269 -7.493 1.00 62.31 185 GLY A CA 1
ATOM 1283 C C . GLY A 1 185 ? 15.208 -16.618 -6.925 1.00 62.31 185 GLY A C 1
ATOM 1284 O O . GLY A 1 185 ? 16.400 -16.921 -6.958 1.00 62.31 185 GLY A O 1
ATOM 1285 N N . PRO A 1 186 ? 14.293 -17.449 -6.394 1.00 54.22 186 PRO A N 1
ATOM 1286 C CA . PRO A 1 186 ? 14.547 -18.389 -5.303 1.00 54.22 186 PRO A CA 1
ATOM 1287 C C . PRO A 1 186 ? 15.751 -19.307 -5.557 1.00 54.22 186 PRO A C 1
ATOM 1289 O O . PRO A 1 186 ? 15.656 -20.309 -6.267 1.00 54.22 186 PRO A O 1
ATOM 1292 N N . ARG A 1 187 ? 16.884 -18.960 -4.933 1.00 56.53 187 ARG A N 1
ATOM 1293 C CA . ARG A 1 187 ? 18.086 -19.802 -4.794 1.00 56.53 187 ARG A CA 1
ATOM 1294 C C . ARG A 1 187 ? 18.210 -20.437 -3.398 1.00 56.53 187 ARG A C 1
ATOM 1296 O O . ARG A 1 187 ? 19.196 -21.106 -3.130 1.00 56.53 187 ARG A O 1
ATOM 1303 N N . LEU A 1 188 ? 17.227 -20.268 -2.509 1.00 46.09 188 LEU A N 1
ATOM 1304 C CA . LEU A 1 188 ? 17.378 -20.572 -1.077 1.00 46.09 188 LEU A CA 1
ATOM 1305 C C . LEU A 1 188 ? 16.797 -21.916 -0.601 1.00 46.09 188 LEU A C 1
ATOM 1307 O O . LEU A 1 188 ? 16.234 -21.961 0.483 1.00 46.09 188 LEU A O 1
ATOM 1311 N N . LEU A 1 189 ? 16.930 -23.019 -1.352 1.00 43.44 189 LEU A N 1
ATOM 1312 C CA . LEU A 1 189 ? 16.701 -24.354 -0.755 1.00 43.44 189 LEU A CA 1
ATOM 1313 C C . LEU A 1 189 ? 17.310 -25.523 -1.547 1.00 43.44 189 LEU A C 1
ATOM 1315 O O . LEU A 1 189 ? 16.635 -26.508 -1.828 1.00 43.44 189 LEU A O 1
ATOM 1319 N N . ARG A 1 190 ? 18.590 -25.415 -1.926 1.00 45.75 190 ARG A N 1
ATOM 1320 C CA . ARG A 1 190 ? 19.450 -26.582 -2.209 1.00 45.75 190 ARG A CA 1
ATOM 1321 C C . ARG A 1 190 ? 20.905 -26.263 -1.874 1.00 45.75 190 ARG A C 1
ATOM 1323 O O . ARG A 1 190 ? 21.704 -26.072 -2.785 1.00 45.75 190 ARG A O 1
ATOM 1330 N N . LEU A 1 191 ? 21.208 -26.192 -0.585 1.00 40.75 191 LEU A N 1
ATOM 1331 C CA . LEU A 1 191 ? 22.497 -26.574 -0.013 1.00 40.75 191 LEU A CA 1
ATOM 1332 C C . LEU A 1 191 ? 22.205 -27.256 1.320 1.00 40.75 191 LEU A C 1
ATOM 1334 O O . LEU A 1 191 ? 21.342 -26.716 2.049 1.00 40.75 191 LEU A O 1
#

Foldseek 3Di:
DPDLLVLLVLLQVLLVVQDDDDDLVVNCLSRVLLSVLLLVLLLLLLVCQVPDDPVCCVPVLVVVLVVLVVVLVVQPVVADSSNSSSVSSNVNSCCSNPPDDPDRSNSSSVSSSNSSVVVSVVVVPDDDPPPPPPDPPLVVQLVVLVVQLVVLVVVLVVCPPHPCNVVSVVSNVVSVRSNCCSVPPDPPPDD

Sequence (191 aa):
QPGLGVMAALGGLLAAINDRPGSRRTAGLRLGAPALAGTCGLLLGSGATALLPHSAQPFLLPLVLTVLGLLAGAVSALGPVASGIGTQILVTTAIGAGMPLPEPGWQRALAFLAGAAWLLALRLLLPSPDDGARHPYRLGTERAAVASVYTAIAALLDATGTPAAPARRAALTAALDQAQDALLGPRLLRL